Protein AF-A0A5J4YN95-F1 (afdb_monomer_lite)

pLDDT: mean 81.16, std 19.92, range [27.16, 98.38]

Structure (mmCIF, N/CA/C/O backbone):
data_AF-A0A5J4YN95-F1
#
_entry.id   AF-A0A5J4YN95-F1
#
loop_
_atom_site.group_PDB
_atom_site.id
_atom_site.type_symbol
_atom_site.label_atom_id
_atom_site.label_alt_id
_atom_site.label_comp_id
_atom_site.label_asym_id
_atom_site.label_entity_id
_atom_site.label_seq_id
_atom_site.pdbx_PDB_ins_code
_atom_site.Cartn_x
_atom_site.Cartn_y
_atom_site.Cartn_z
_atom_site.occupancy
_atom_site.B_iso_or_equiv
_atom_site.auth_seq_id
_atom_site.auth_comp_id
_atom_site.auth_asym_id
_atom_site.auth_atom_id
_atom_site.pdbx_PDB_model_num
ATOM 1 N N . MET A 1 1 ? -11.857 -11.857 -22.759 1.00 37.38 1 MET A N 1
ATOM 2 C CA . MET A 1 1 ? -10.674 -11.429 -21.981 1.00 37.38 1 MET A CA 1
ATOM 3 C C . MET A 1 1 ? -9.963 -12.671 -21.467 1.00 37.38 1 MET A C 1
ATOM 5 O O . MET A 1 1 ? -10.530 -13.394 -20.662 1.00 37.38 1 MET A O 1
ATOM 9 N N . MET A 1 2 ? -8.794 -13.001 -22.019 1.00 27.16 2 MET A N 1
ATOM 10 C CA . MET A 1 2 ? -8.054 -14.210 -21.641 1.00 27.16 2 MET A CA 1
ATOM 11 C C . MET A 1 2 ? -7.271 -13.963 -20.348 1.00 27.16 2 MET A C 1
ATOM 13 O O . MET A 1 2 ? -6.272 -13.248 -20.363 1.00 27.16 2 MET A O 1
ATOM 17 N N . SER A 1 3 ? -7.714 -14.571 -19.247 1.00 32.03 3 SER A N 1
ATOM 18 C CA . SER A 1 3 ? -6.956 -14.631 -17.995 1.00 32.03 3 SER A CA 1
ATOM 19 C C . SER A 1 3 ? -5.758 -15.566 -18.187 1.00 32.03 3 SER A C 1
ATOM 21 O O . SER A 1 3 ? -5.881 -16.790 -18.134 1.00 32.03 3 SER A O 1
ATOM 23 N N . ARG A 1 4 ? -4.590 -15.000 -18.508 1.00 37.59 4 ARG A N 1
ATOM 24 C CA . ARG A 1 4 ? -3.324 -15.737 -18.477 1.00 37.59 4 ARG A CA 1
ATOM 25 C C . ARG A 1 4 ? -2.872 -15.812 -17.022 1.00 37.59 4 ARG A C 1
ATOM 27 O O . ARG A 1 4 ? -2.491 -14.801 -16.439 1.00 37.59 4 ARG A O 1
ATOM 34 N N . LEU A 1 5 ? -2.903 -17.016 -16.457 1.00 37.31 5 LEU A N 1
ATOM 35 C CA . LEU A 1 5 ? -2.300 -17.341 -15.166 1.00 37.31 5 LEU A CA 1
ATOM 36 C C . LEU A 1 5 ? -0.783 -17.110 -15.251 1.00 37.31 5 LEU A C 1
ATOM 38 O O . LEU A 1 5 ? -0.026 -17.981 -15.672 1.00 37.31 5 LEU A O 1
ATOM 42 N N . SER A 1 6 ? -0.344 -15.904 -14.900 1.00 38.72 6 SER A N 1
ATOM 43 C CA . SER A 1 6 ? 1.071 -15.575 -14.758 1.00 38.72 6 SER A CA 1
ATOM 44 C C . SER A 1 6 ? 1.594 -16.224 -13.478 1.00 38.72 6 SER A C 1
ATOM 46 O O . SER A 1 6 ? 1.030 -16.023 -12.406 1.00 38.72 6 SER A O 1
ATOM 48 N N . SER A 1 7 ? 2.654 -17.026 -13.567 1.00 36.53 7 SER A N 1
ATOM 49 C CA . SER A 1 7 ? 3.290 -17.627 -12.391 1.00 36.53 7 SER A CA 1
ATOM 50 C C . SER A 1 7 ? 3.962 -16.540 -11.543 1.00 36.53 7 SER A C 1
ATOM 52 O O . SER A 1 7 ? 4.863 -15.843 -12.010 1.00 36.53 7 SER A O 1
ATOM 54 N N . PHE A 1 8 ? 3.513 -16.382 -10.297 1.00 42.31 8 PHE A N 1
ATOM 55 C CA . PHE A 1 8 ? 3.984 -15.351 -9.372 1.00 42.31 8 PHE A CA 1
ATOM 56 C C . PHE A 1 8 ? 5.199 -15.831 -8.568 1.00 42.31 8 PHE A C 1
ATOM 58 O O . PHE A 1 8 ? 5.160 -16.869 -7.908 1.00 42.31 8 PHE A O 1
ATOM 65 N N . ALA A 1 9 ? 6.287 -15.058 -8.594 1.00 41.06 9 ALA A N 1
ATOM 66 C CA . ALA A 1 9 ? 7.419 -15.243 -7.692 1.00 41.06 9 ALA A CA 1
ATOM 67 C C . ALA A 1 9 ? 7.192 -14.414 -6.418 1.00 41.06 9 ALA A C 1
ATOM 69 O O . ALA A 1 9 ? 7.513 -13.226 -6.370 1.00 41.06 9 ALA A O 1
ATOM 70 N N . ILE A 1 10 ? 6.638 -15.054 -5.389 1.00 43.28 10 ILE A N 1
ATOM 71 C CA . ILE A 1 10 ? 6.327 -14.427 -4.101 1.00 43.28 10 ILE A CA 1
ATOM 72 C C . ILE A 1 10 ? 7.610 -14.298 -3.271 1.00 43.28 10 ILE A C 1
ATOM 74 O O . ILE A 1 10 ? 8.170 -15.291 -2.805 1.00 43.28 10 ILE A O 1
ATOM 78 N N . LEU A 1 11 ? 8.073 -13.071 -3.025 1.00 47.53 11 LEU A N 1
ATOM 79 C CA . LEU A 1 11 ? 9.081 -12.780 -1.995 1.00 47.53 11 LEU A CA 1
ATOM 80 C C . LEU A 1 11 ? 8.385 -12.239 -0.741 1.00 47.53 11 LEU A C 1
ATOM 82 O O . LEU A 1 11 ? 8.633 -11.119 -0.298 1.00 47.53 11 LEU A O 1
ATOM 86 N N . SER A 1 12 ? 7.498 -13.048 -0.159 1.00 42.50 12 SER A N 1
ATOM 87 C CA . SER A 1 12 ? 6.885 -12.733 1.129 1.00 42.50 12 SER A CA 1
ATOM 88 C C . SER A 1 12 ? 7.946 -12.829 2.225 1.00 42.50 12 SER A C 1
ATOM 90 O O . SER A 1 12 ? 8.637 -13.839 2.382 1.00 42.50 12 SER A O 1
ATOM 92 N N . SER A 1 13 ? 8.052 -11.773 3.033 1.00 44.16 13 SER A N 1
ATOM 93 C CA . SER A 1 13 ? 8.972 -11.694 4.178 1.00 44.16 13 SER A CA 1
ATOM 94 C C . SER A 1 13 ? 8.709 -12.768 5.251 1.00 44.16 13 SER A C 1
ATOM 96 O O . SER A 1 13 ? 9.529 -12.946 6.154 1.00 44.16 13 SER A O 1
ATOM 98 N N . ARG A 1 14 ? 7.614 -13.540 5.139 1.00 45.81 14 ARG A N 1
ATOM 99 C CA . ARG A 1 14 ? 7.285 -14.666 6.028 1.00 45.81 14 ARG A CA 1
ATOM 100 C C . ARG A 1 14 ? 8.355 -15.757 6.080 1.00 45.81 14 ARG A C 1
ATOM 102 O O . ARG A 1 14 ? 8.430 -16.459 7.086 1.00 45.81 14 ARG A O 1
ATOM 109 N N . ALA A 1 15 ? 9.226 -15.860 5.076 1.00 40.22 15 ALA A N 1
ATOM 110 C CA . ALA A 1 15 ? 10.311 -16.841 5.078 1.00 40.22 15 ALA A CA 1
ATOM 111 C C . ALA A 1 15 ? 11.399 -16.595 6.152 1.00 40.22 15 ALA A C 1
ATOM 113 O O . ALA A 1 15 ? 12.229 -17.473 6.367 1.00 40.22 15 ALA A O 1
ATOM 114 N N . TYR A 1 16 ? 11.410 -15.451 6.857 1.00 43.38 16 TYR A N 1
ATOM 115 C CA . TYR A 1 16 ? 12.491 -15.120 7.803 1.00 43.38 16 TYR A CA 1
ATOM 116 C C . TYR A 1 16 ? 12.135 -15.149 9.301 1.00 43.38 16 TYR A C 1
ATOM 118 O O . TYR A 1 16 ? 13.039 -14.980 10.115 1.00 43.38 16 TYR A O 1
ATOM 126 N N . ALA A 1 17 ? 10.881 -15.394 9.705 1.00 43.28 17 ALA A N 1
ATOM 127 C CA . ALA A 1 17 ? 10.468 -15.220 11.112 1.00 43.28 17 ALA A CA 1
ATOM 128 C C . ALA A 1 17 ? 9.909 -16.469 11.833 1.00 43.28 17 ALA A C 1
ATOM 130 O O . ALA A 1 17 ? 9.351 -16.333 12.919 1.00 43.28 17 ALA A O 1
ATOM 131 N N . ARG A 1 18 ? 10.058 -17.688 11.290 1.00 40.31 18 ARG A N 1
ATOM 132 C CA . ARG A 1 18 ? 9.587 -18.936 11.945 1.00 40.31 18 ARG A CA 1
ATOM 133 C C . ARG A 1 18 ? 10.671 -20.003 12.164 1.00 40.31 18 ARG A C 1
ATOM 135 O O . ARG A 1 18 ? 10.396 -21.193 12.098 1.00 40.31 18 ARG A O 1
ATOM 142 N N . LEU A 1 19 ? 11.893 -19.589 12.493 1.00 41.62 19 LEU A N 1
ATOM 143 C CA . LEU A 1 19 ? 12.902 -20.475 13.087 1.00 41.62 19 LEU A CA 1
ATOM 144 C C . LEU A 1 19 ? 13.188 -20.003 14.513 1.00 41.62 19 LEU A C 1
ATOM 146 O O . LEU A 1 19 ? 14.046 -19.153 14.726 1.00 41.62 19 LEU A O 1
ATOM 150 N N . GLY A 1 20 ? 12.444 -20.518 15.492 1.00 47.12 20 GLY A N 1
ATOM 151 C CA . GLY A 1 20 ? 12.787 -20.302 16.898 1.00 47.12 20 GLY A CA 1
ATOM 152 C C . GLY A 1 20 ? 11.602 -20.290 17.847 1.00 47.12 20 GLY A C 1
ATOM 153 O O . GLY A 1 20 ? 11.222 -19.226 18.314 1.00 47.12 20 GLY A O 1
ATOM 154 N N . ALA A 1 21 ? 11.035 -21.467 18.119 1.00 45.41 21 ALA A N 1
ATOM 155 C CA . ALA A 1 21 ? 10.531 -21.878 19.439 1.00 45.41 21 ALA A CA 1
ATOM 156 C C . ALA A 1 21 ? 9.800 -23.227 19.313 1.00 45.41 21 ALA A C 1
ATOM 158 O O . ALA A 1 21 ? 8.620 -23.349 19.632 1.00 45.41 21 ALA A O 1
ATOM 159 N N . GLY A 1 22 ? 10.501 -24.259 18.837 1.00 41.16 22 GLY A N 1
ATOM 160 C CA . GLY A 1 22 ? 10.083 -25.629 19.118 1.00 41.16 22 GLY A CA 1
ATOM 161 C C . GLY A 1 22 ? 10.339 -25.898 20.598 1.00 41.16 22 GLY A C 1
ATOM 162 O O . GLY A 1 22 ? 11.465 -26.211 20.977 1.00 41.16 22 GLY A O 1
ATOM 163 N N . ARG A 1 23 ? 9.325 -25.709 21.450 1.00 45.44 23 ARG A N 1
ATOM 164 C CA . ARG A 1 23 ? 9.346 -26.240 22.817 1.00 45.44 23 ARG A CA 1
ATOM 165 C C . ARG A 1 23 ? 9.216 -27.756 22.710 1.00 45.44 23 ARG A C 1
ATOM 167 O O . ARG A 1 23 ? 8.122 -28.274 22.521 1.00 45.44 23 ARG A O 1
ATOM 174 N N . SER A 1 24 ? 10.355 -28.435 22.787 1.00 49.56 24 SER A N 1
ATOM 175 C CA . SER A 1 24 ? 10.419 -29.869 23.039 1.00 49.56 24 SER A CA 1
ATOM 176 C C . SER A 1 24 ? 9.819 -30.136 24.421 1.00 49.56 24 SER A C 1
ATOM 178 O O . SER A 1 24 ? 10.357 -29.682 25.431 1.00 49.56 24 SER A O 1
ATOM 180 N N . LEU A 1 25 ? 8.672 -30.814 24.458 1.00 57.81 25 LEU A N 1
ATOM 181 C CA . LEU A 1 25 ? 8.136 -31.420 25.671 1.00 57.81 25 LEU A CA 1
ATOM 182 C C . LEU A 1 25 ? 8.873 -32.748 25.866 1.00 57.81 25 LEU A C 1
ATOM 184 O O . LEU A 1 25 ? 8.478 -33.784 25.335 1.00 57.81 25 LEU A O 1
ATOM 188 N N . HIS A 1 26 ? 9.982 -32.698 26.598 1.00 53.84 26 HIS A N 1
ATOM 189 C CA . HIS A 1 26 ? 10.579 -33.880 27.206 1.00 53.84 26 HIS A CA 1
ATOM 190 C C . HIS A 1 26 ? 10.425 -33.769 28.718 1.00 53.84 26 HIS A C 1
ATOM 192 O O . HIS A 1 26 ? 11.142 -33.035 29.395 1.00 53.84 26 HIS A O 1
ATOM 198 N N . THR A 1 27 ? 9.416 -34.476 29.213 1.00 60.12 27 THR A N 1
ATOM 199 C CA . THR A 1 27 ? 9.252 -34.855 30.609 1.00 60.12 27 THR A CA 1
ATOM 200 C C . THR A 1 27 ? 10.169 -36.040 30.876 1.00 60.12 27 THR A C 1
ATOM 202 O O . THR A 1 27 ? 9.900 -37.154 30.429 1.00 60.12 27 THR A O 1
ATOM 205 N N . SER A 1 28 ? 11.255 -35.800 31.596 1.00 52.84 28 SER A N 1
ATOM 206 C CA . SER A 1 28 ? 12.019 -36.858 32.247 1.00 52.84 28 SER A CA 1
ATOM 207 C C . SER A 1 28 ? 12.386 -36.367 33.638 1.00 52.84 28 SER A C 1
ATOM 209 O O . SER A 1 28 ? 13.265 -35.518 33.801 1.00 52.84 28 SER A O 1
ATOM 211 N N . ASP A 1 29 ? 11.646 -36.886 34.616 1.00 53.78 29 ASP A N 1
ATOM 212 C CA . ASP A 1 29 ? 11.874 -36.724 36.044 1.00 53.78 29 ASP A CA 1
ATOM 213 C C . ASP A 1 29 ? 13.296 -37.165 36.391 1.00 53.78 29 ASP A C 1
ATOM 215 O O . ASP A 1 29 ? 13.650 -38.339 36.316 1.00 53.78 29 ASP A O 1
ATOM 219 N N . THR A 1 30 ? 14.137 -36.203 36.759 1.00 61.34 30 THR A N 1
ATOM 220 C CA . THR A 1 30 ? 15.428 -36.465 37.395 1.00 61.34 30 THR A CA 1
ATOM 221 C C . THR A 1 30 ? 15.385 -35.843 38.780 1.00 61.34 30 THR A C 1
ATOM 223 O O . THR A 1 30 ? 15.477 -34.626 38.933 1.00 61.34 30 THR A O 1
ATOM 226 N N . VAL A 1 31 ? 15.235 -36.699 39.791 1.00 60.09 31 VAL A N 1
ATOM 227 C CA . VAL A 1 31 ? 15.405 -36.359 41.206 1.00 60.09 31 VAL A CA 1
ATOM 228 C C . VAL A 1 31 ? 16.872 -35.983 41.408 1.00 60.09 31 VAL A C 1
ATOM 230 O O . VAL A 1 31 ? 17.750 -36.841 41.474 1.00 60.09 31 VAL A O 1
ATOM 233 N N . ARG A 1 32 ? 17.152 -34.677 41.422 1.00 49.88 32 ARG A N 1
ATOM 234 C CA . ARG A 1 32 ? 18.493 -34.119 41.608 1.00 49.88 32 ARG A CA 1
ATOM 235 C C . ARG A 1 32 ? 18.618 -33.621 43.041 1.00 49.88 32 ARG A C 1
ATOM 237 O O . ARG A 1 32 ? 17.840 -32.780 43.481 1.00 49.88 32 ARG A O 1
ATOM 244 N N . GLY A 1 33 ? 19.582 -34.195 43.756 1.00 52.19 33 GLY A N 1
ATOM 245 C CA . GLY A 1 33 ? 19.878 -33.892 45.148 1.00 52.19 33 GLY A CA 1
ATOM 246 C C . GLY A 1 33 ? 20.101 -32.402 45.399 1.00 52.19 33 GLY A C 1
ATOM 247 O O . GLY A 1 33 ? 20.705 -31.697 44.591 1.00 52.19 33 GLY A O 1
ATOM 248 N N . SER A 1 34 ? 19.595 -31.971 46.551 1.00 60.47 34 SER A N 1
ATOM 249 C CA . SER A 1 34 ? 19.813 -30.670 47.172 1.00 60.47 34 SER A CA 1
ATOM 250 C C . SER A 1 34 ? 21.315 -30.413 47.334 1.00 60.47 34 SER A C 1
ATOM 252 O O . SER A 1 34 ? 21.952 -30.886 48.272 1.00 60.47 34 SER A O 1
ATOM 254 N N . MET A 1 35 ? 21.897 -29.692 46.378 1.00 56.88 35 MET A N 1
ATOM 255 C CA . MET A 1 35 ? 23.150 -28.975 46.573 1.00 56.88 35 MET A CA 1
ATOM 256 C C . MET A 1 35 ? 22.791 -27.521 46.845 1.00 56.88 35 MET A C 1
ATOM 258 O O . MET A 1 35 ? 22.081 -26.902 46.055 1.00 56.88 35 MET A O 1
ATOM 262 N N . PHE A 1 36 ? 23.263 -27.042 47.993 1.00 57.44 36 PHE A N 1
ATOM 263 C CA . PHE A 1 36 ? 23.236 -25.664 48.468 1.00 57.44 36 PHE A CA 1
ATOM 264 C C . PHE A 1 36 ? 23.203 -24.639 47.329 1.00 57.44 36 PHE A C 1
ATOM 266 O O . PHE A 1 36 ? 24.132 -24.568 46.522 1.00 57.44 36 PHE A O 1
ATOM 273 N N . GLU A 1 37 ? 22.134 -23.840 47.288 1.00 60.66 37 GLU A N 1
ATOM 274 C CA . GLU A 1 37 ? 22.049 -22.692 46.395 1.00 60.66 37 GLU A CA 1
ATOM 275 C C . GLU A 1 37 ? 23.175 -21.704 46.734 1.00 60.66 37 GLU A C 1
ATOM 277 O O . GLU A 1 37 ? 23.257 -21.234 47.875 1.00 60.66 37 GLU A O 1
ATOM 282 N N . PRO A 1 38 ? 24.058 -21.366 45.779 1.00 60.03 38 PRO A N 1
ATOM 283 C CA . PRO A 1 38 ? 24.991 -20.275 45.975 1.00 60.03 38 PRO A CA 1
ATOM 284 C C . PRO A 1 38 ? 24.183 -18.984 46.114 1.00 60.03 38 PRO A C 1
ATOM 286 O O . PRO A 1 38 ? 23.422 -18.621 45.217 1.00 60.03 38 PRO A O 1
ATOM 289 N N . SER A 1 39 ? 24.362 -18.308 47.249 1.00 63.34 39 SER A N 1
ATOM 290 C CA . SER A 1 39 ? 23.794 -16.999 47.568 1.00 63.34 39 SER A CA 1
ATOM 291 C C . SER A 1 39 ? 23.782 -16.088 46.336 1.00 63.34 39 SER A C 1
ATOM 293 O O . SER A 1 39 ? 24.830 -15.620 45.881 1.00 63.34 39 SER A O 1
ATOM 295 N N . HIS A 1 40 ? 22.591 -15.855 45.786 1.00 70.06 40 HIS A N 1
ATOM 296 C CA . HIS A 1 40 ? 22.351 -14.868 44.741 1.00 70.06 40 HIS A CA 1
ATOM 297 C C . HIS A 1 40 ? 22.539 -13.471 45.330 1.00 70.06 40 HIS A C 1
ATOM 299 O O . HIS A 1 40 ? 21.590 -12.810 45.745 1.00 70.06 40 HIS A O 1
ATOM 305 N N . PHE A 1 41 ? 23.789 -13.021 45.371 1.00 81.19 41 PHE A N 1
ATOM 306 C CA . PHE A 1 41 ? 24.069 -11.607 45.529 1.00 81.19 41 PHE A CA 1
ATOM 307 C C . PHE A 1 41 ? 23.562 -10.885 44.274 1.00 81.19 41 PHE A C 1
ATOM 309 O O . PHE A 1 41 ? 23.868 -11.319 43.157 1.00 81.19 41 PHE A O 1
ATOM 316 N N . PRO A 1 42 ? 22.750 -9.824 44.422 1.00 85.38 42 PRO A N 1
ATOM 317 C CA . PRO A 1 42 ? 22.361 -9.010 43.284 1.00 85.38 42 PRO A CA 1
ATOM 318 C C . PRO A 1 42 ? 23.629 -8.456 42.612 1.00 85.38 42 PRO A C 1
ATOM 320 O O . PRO A 1 42 ? 24.568 -8.083 43.321 1.00 85.38 42 PRO A O 1
ATOM 323 N N . PRO A 1 43 ? 23.680 -8.416 41.267 1.00 84.88 43 PRO A N 1
ATOM 324 C CA . PRO A 1 43 ? 24.846 -7.915 40.551 1.00 84.88 43 PRO A CA 1
ATOM 325 C C . PRO A 1 43 ? 25.149 -6.484 40.987 1.00 84.88 43 PRO A C 1
ATOM 327 O O . PRO A 1 43 ? 24.227 -5.681 41.183 1.00 84.88 43 PRO A O 1
ATOM 330 N N . SER A 1 44 ? 26.433 -6.166 41.142 1.00 91.38 44 SER A N 1
ATOM 331 C CA . SER A 1 44 ? 26.831 -4.829 41.578 1.00 91.38 44 SER A CA 1
ATOM 332 C C . SER A 1 44 ? 26.418 -3.779 40.528 1.00 91.38 44 SER A C 1
ATOM 334 O O . SER A 1 44 ? 26.278 -4.097 39.339 1.00 91.38 44 SER A O 1
ATOM 336 N N . PRO A 1 45 ? 26.228 -2.505 40.917 1.00 91.31 45 PRO A N 1
ATOM 337 C CA . PRO A 1 45 ? 25.973 -1.426 39.961 1.00 91.31 45 PRO A CA 1
ATOM 338 C C . PRO A 1 45 ? 27.013 -1.357 38.826 1.00 91.31 45 PRO A C 1
ATOM 340 O O . PRO A 1 45 ? 26.647 -1.093 37.682 1.00 91.31 45 PRO A O 1
ATOM 343 N N . GLU A 1 46 ? 28.279 -1.682 39.108 1.00 91.00 46 GLU A N 1
ATOM 344 C CA . GLU A 1 46 ? 29.362 -1.736 38.114 1.00 91.00 46 GLU A CA 1
ATOM 345 C C . GLU A 1 46 ? 29.182 -2.884 37.110 1.00 91.00 46 GLU A C 1
ATOM 347 O O . GLU A 1 46 ? 29.397 -2.700 35.911 1.00 91.00 46 GLU A O 1
ATOM 352 N N . GLU A 1 47 ? 28.717 -4.057 37.552 1.00 89.00 47 GLU A N 1
ATOM 353 C CA . GLU A 1 47 ? 28.406 -5.176 36.654 1.00 89.00 47 GLU A CA 1
ATOM 354 C C . GLU A 1 47 ? 27.210 -4.868 35.744 1.00 89.00 47 GLU A C 1
ATOM 356 O O . GLU A 1 47 ? 27.176 -5.279 34.578 1.00 89.00 47 GLU A O 1
ATOM 361 N N . LEU A 1 48 ? 26.228 -4.118 36.251 1.00 89.50 48 LEU A N 1
ATOM 362 C CA . LEU A 1 48 ? 25.099 -3.632 35.456 1.00 89.50 48 LEU A CA 1
ATOM 363 C C . LEU A 1 48 ? 25.546 -2.598 34.413 1.00 89.50 48 LEU A C 1
ATOM 365 O O . LEU A 1 48 ? 25.041 -2.603 33.287 1.00 89.50 48 LEU A O 1
ATOM 369 N N . GLU A 1 49 ? 26.513 -1.748 34.754 1.00 87.19 49 GLU A N 1
ATOM 370 C CA . GLU A 1 49 ? 27.105 -0.760 33.853 1.00 87.19 49 GLU A CA 1
ATOM 371 C C . GLU A 1 49 ? 27.954 -1.425 32.758 1.00 87.19 49 GLU A C 1
ATOM 373 O O . GLU A 1 49 ? 27.755 -1.147 31.575 1.00 87.19 49 GLU A O 1
ATOM 378 N N . ALA A 1 50 ? 28.813 -2.385 33.116 1.00 86.31 50 ALA A N 1
ATOM 379 C CA . ALA A 1 50 ? 29.644 -3.142 32.176 1.00 86.31 50 ALA A CA 1
ATOM 380 C C . ALA A 1 50 ? 28.814 -3.992 31.194 1.00 86.31 50 ALA A C 1
ATOM 382 O O . ALA A 1 50 ? 29.226 -4.252 30.060 1.00 86.31 50 ALA A O 1
ATOM 383 N N . ARG A 1 51 ? 27.599 -4.396 31.592 1.00 85.94 51 ARG A N 1
ATOM 384 C CA . ARG A 1 51 ? 26.640 -5.097 30.723 1.00 85.94 51 ARG A CA 1
ATOM 385 C C . ARG A 1 51 ? 25.914 -4.183 29.737 1.00 85.94 51 ARG A C 1
ATOM 387 O O . ARG A 1 51 ? 25.252 -4.706 28.830 1.00 85.94 51 ARG A O 1
ATOM 394 N N . LYS A 1 52 ? 26.038 -2.851 29.839 1.00 88.12 52 LYS A N 1
ATOM 395 C CA . LYS A 1 52 ? 25.529 -1.916 28.822 1.00 88.12 52 LYS A CA 1
ATOM 396 C C . LYS A 1 52 ? 26.361 -2.075 27.549 1.00 88.12 52 LYS A C 1
ATOM 398 O O . LYS A 1 52 ? 27.301 -1.331 27.293 1.00 88.12 52 LYS A O 1
ATOM 403 N N . LYS A 1 53 ? 25.995 -3.059 26.717 1.00 84.56 53 LYS A N 1
ATOM 404 C CA . LYS A 1 53 ? 26.574 -3.222 25.378 1.00 84.56 53 LYS A CA 1
ATOM 405 C C . LYS A 1 53 ? 26.501 -1.870 24.663 1.00 84.56 53 LYS A C 1
ATOM 407 O O . LYS A 1 53 ? 25.419 -1.267 24.670 1.00 84.56 53 LYS A O 1
ATOM 412 N N . PRO A 1 54 ? 27.595 -1.402 24.036 1.00 80.06 54 PRO A N 1
ATOM 413 C CA . PRO A 1 54 ? 27.573 -0.153 23.293 1.0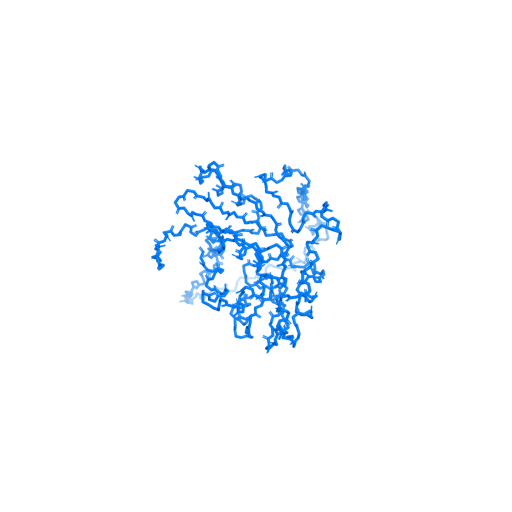0 80.06 54 PRO A CA 1
ATOM 414 C C . PRO A 1 54 ? 26.406 -0.216 22.313 1.00 80.06 54 PRO A C 1
ATOM 416 O O . PRO A 1 54 ? 26.285 -1.172 21.535 1.00 80.06 54 PRO A O 1
ATOM 419 N N . LYS A 1 55 ? 25.493 0.761 22.400 1.00 82.06 55 LYS A N 1
ATOM 420 C CA . LYS A 1 55 ? 24.402 0.883 21.433 1.00 82.06 55 LYS A CA 1
ATOM 421 C C . LYS A 1 55 ? 25.074 0.968 20.071 1.00 82.06 55 LYS A C 1
ATOM 423 O O . LYS A 1 55 ? 25.734 1.964 19.787 1.00 82.06 55 LYS A O 1
ATOM 428 N N . LYS A 1 56 ? 24.950 -0.089 19.255 1.00 76.75 56 LYS A N 1
ATOM 429 C CA . LYS A 1 56 ? 25.467 -0.074 17.884 1.00 76.75 56 LYS A CA 1
ATOM 430 C C . LYS A 1 56 ? 24.980 1.228 17.247 1.00 76.75 56 LYS A C 1
ATOM 432 O O . LYS A 1 56 ? 23.774 1.488 17.347 1.00 76.75 56 LYS A O 1
ATOM 437 N N . PRO A 1 57 ? 25.871 2.037 16.648 1.00 76.69 57 PRO A N 1
ATOM 438 C CA . PRO A 1 57 ? 25.455 3.266 15.998 1.00 76.69 57 PRO A CA 1
ATOM 439 C C . PRO A 1 57 ? 24.323 2.907 15.040 1.00 76.69 57 PRO A C 1
ATOM 441 O O . PRO A 1 57 ? 24.452 1.993 14.215 1.00 76.69 57 PRO A O 1
ATOM 444 N N . ARG A 1 58 ? 23.163 3.545 15.230 1.00 72.38 58 ARG A N 1
ATOM 445 C CA . ARG A 1 58 ? 22.058 3.415 14.285 1.00 72.38 58 ARG A CA 1
ATOM 446 C C . ARG A 1 58 ? 22.622 3.883 12.953 1.00 72.38 58 ARG A C 1
ATOM 448 O O . ARG A 1 58 ? 23.043 5.029 12.857 1.00 72.38 58 ARG A O 1
ATOM 455 N N . ARG A 1 59 ? 22.708 2.978 11.972 1.00 63.09 59 ARG A N 1
ATOM 456 C CA . ARG A 1 59 ? 23.117 3.351 10.616 1.00 63.09 59 ARG A CA 1
ATOM 457 C C . ARG A 1 59 ? 22.226 4.504 10.187 1.00 63.09 59 ARG A C 1
ATOM 459 O O . ARG A 1 59 ? 21.006 4.367 10.275 1.00 63.09 59 ARG A O 1
ATOM 466 N N . ASP A 1 60 ? 22.849 5.606 9.794 1.00 60.78 60 ASP A N 1
ATOM 467 C CA . ASP A 1 60 ? 22.135 6.771 9.308 1.00 60.78 60 ASP A CA 1
ATOM 468 C C . ASP A 1 60 ? 21.262 6.339 8.113 1.00 60.78 60 ASP A C 1
ATOM 470 O O . ASP A 1 60 ? 21.800 5.820 7.127 1.00 60.78 60 ASP A O 1
ATOM 474 N N . PRO A 1 61 ? 19.924 6.473 8.199 1.00 54.44 61 PRO A N 1
ATOM 475 C CA . PRO A 1 61 ? 19.028 6.170 7.089 1.00 54.44 61 PRO A CA 1
ATOM 476 C C . PRO A 1 61 ? 19.373 6.952 5.814 1.00 54.44 61 PRO A C 1
ATOM 478 O O . PRO A 1 61 ? 19.033 6.488 4.729 1.00 54.44 61 PRO A O 1
ATOM 481 N N . SER A 1 62 ? 20.070 8.091 5.935 1.00 52.28 62 SER A N 1
ATOM 482 C CA . SER A 1 62 ? 20.505 8.930 4.813 1.00 52.28 62 SER A CA 1
ATOM 483 C C . SER A 1 62 ? 21.556 8.267 3.911 1.00 52.28 62 SER A C 1
ATOM 485 O O . SER A 1 62 ? 21.727 8.674 2.766 1.00 52.28 62 SER A O 1
ATOM 487 N N . HIS A 1 63 ? 22.247 7.226 4.395 1.00 51.84 63 HIS A N 1
ATOM 488 C CA . HIS A 1 63 ? 23.338 6.580 3.660 1.00 51.84 63 HIS A CA 1
ATOM 489 C C . HIS A 1 63 ? 22.879 5.445 2.735 1.00 51.84 63 HIS A C 1
ATOM 491 O O . HIS A 1 63 ? 23.695 4.797 2.076 1.00 51.84 63 HIS A O 1
ATOM 497 N N . PHE A 1 64 ? 21.574 5.174 2.678 1.00 51.38 64 PHE A N 1
ATOM 498 C CA . PHE A 1 64 ? 21.033 4.394 1.576 1.00 51.38 64 PHE A CA 1
ATOM 499 C C . PHE A 1 64 ? 20.879 5.343 0.390 1.00 51.38 64 PHE A C 1
ATOM 501 O O . PHE A 1 64 ? 20.208 6.365 0.543 1.00 51.38 64 PHE A O 1
ATOM 508 N N . PRO A 1 65 ? 21.494 5.042 -0.773 1.00 52.41 65 PRO A N 1
ATOM 509 C CA . PRO A 1 65 ? 21.358 5.886 -1.951 1.00 52.41 65 PRO A CA 1
ATOM 510 C C . PRO A 1 65 ? 19.878 6.149 -2.178 1.00 52.41 65 PRO A C 1
ATOM 512 O O . PRO A 1 65 ? 19.071 5.227 -1.988 1.00 52.41 65 PRO A O 1
ATOM 515 N N . ILE A 1 66 ? 19.563 7.406 -2.509 1.00 53.69 66 ILE A N 1
ATOM 516 C CA . ILE A 1 66 ? 18.221 7.913 -2.792 1.00 53.69 66 ILE A CA 1
ATOM 517 C C . ILE A 1 66 ? 17.601 6.985 -3.829 1.00 53.69 66 ILE A C 1
ATOM 519 O O . ILE A 1 66 ? 17.751 7.141 -5.033 1.00 53.69 66 ILE A O 1
ATOM 523 N N . ILE A 1 67 ? 16.914 5.995 -3.270 1.00 55.88 67 ILE A N 1
ATOM 524 C CA . ILE A 1 67 ? 16.061 5.010 -3.882 1.00 55.88 67 ILE A CA 1
ATOM 525 C C . ILE A 1 67 ? 16.796 4.096 -4.883 1.00 55.88 67 ILE A C 1
ATOM 527 O O . ILE A 1 67 ? 17.753 4.459 -5.553 1.00 55.88 67 ILE A O 1
ATOM 531 N N . ALA A 1 68 ? 16.361 2.845 -5.029 1.00 60.41 68 ALA A N 1
ATOM 532 C CA . ALA A 1 68 ? 16.798 1.998 -6.147 1.00 60.41 68 ALA A CA 1
ATOM 533 C C . ALA A 1 68 ? 16.213 2.513 -7.489 1.00 60.41 68 ALA A C 1
ATOM 535 O O . ALA A 1 68 ? 15.681 1.732 -8.276 1.00 60.41 68 ALA A O 1
ATOM 536 N N . GLY A 1 69 ? 16.206 3.834 -7.706 1.00 74.81 69 GLY A N 1
ATOM 537 C CA . GLY A 1 69 ? 15.454 4.537 -8.739 1.00 74.81 69 GLY A CA 1
ATOM 538 C C . GLY A 1 69 ? 13.936 4.369 -8.626 1.00 74.81 69 GLY A C 1
ATOM 539 O O . GLY A 1 69 ? 13.283 4.314 -9.660 1.00 74.81 69 GLY A O 1
ATOM 540 N N . ALA A 1 70 ? 13.375 4.182 -7.424 1.00 82.75 70 ALA A N 1
ATOM 541 C CA . ALA A 1 70 ? 11.918 4.220 -7.249 1.00 82.75 70 ALA A CA 1
ATOM 542 C C . ALA A 1 70 ? 11.486 5.667 -6.999 1.00 82.75 70 ALA A C 1
ATOM 544 O O . ALA A 1 70 ? 12.166 6.392 -6.285 1.00 82.75 70 ALA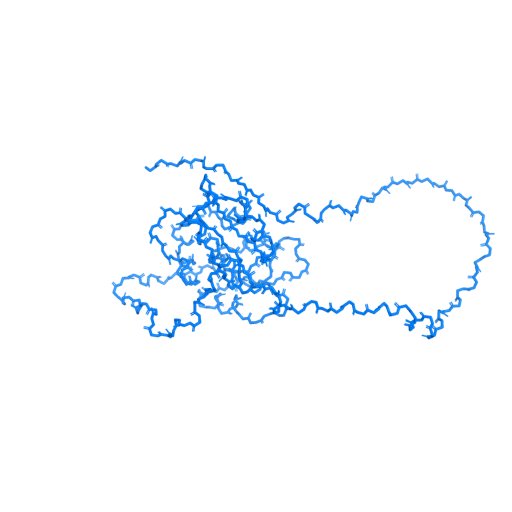 A O 1
ATOM 545 N N . GLN A 1 71 ? 10.385 6.105 -7.590 1.00 85.31 71 GLN A N 1
ATOM 546 C CA . GLN A 1 71 ? 9.875 7.458 -7.366 1.00 85.31 71 GLN A CA 1
ATOM 547 C C . GLN A 1 71 ? 8.983 7.464 -6.120 1.00 85.31 71 GLN A C 1
ATOM 549 O O . GLN A 1 71 ? 8.145 6.573 -5.958 1.00 85.31 71 GLN A O 1
ATOM 554 N N . MET A 1 72 ? 9.168 8.441 -5.230 1.00 86.12 72 MET A N 1
ATOM 555 C CA . MET A 1 72 ? 8.260 8.646 -4.100 1.00 86.12 72 MET A CA 1
ATOM 556 C C . MET A 1 72 ? 6.913 9.152 -4.609 1.00 86.12 72 MET A C 1
ATOM 558 O O . MET A 1 72 ? 6.872 10.022 -5.474 1.00 86.12 72 MET A O 1
ATOM 562 N N . TRP A 1 73 ? 5.830 8.585 -4.084 1.00 81.44 73 TRP A N 1
ATOM 563 C CA . TRP A 1 73 ? 4.472 8.907 -4.481 1.00 81.44 73 TRP A CA 1
ATOM 564 C C . TRP A 1 73 ? 3.574 9.197 -3.257 1.00 81.44 73 TRP A C 1
ATOM 566 O O . TRP A 1 73 ? 3.594 8.413 -2.299 1.00 81.44 73 TRP A O 1
ATOM 576 N N . PRO A 1 74 ? 2.764 10.274 -3.275 1.00 78.88 74 PRO A N 1
ATOM 577 C CA . PRO A 1 74 ? 2.726 11.313 -4.310 1.00 78.88 74 PRO A CA 1
ATOM 578 C C . PRO A 1 74 ? 4.071 12.041 -4.425 1.00 78.88 74 PRO A C 1
ATOM 580 O O . PRO A 1 74 ? 4.818 12.138 -3.448 1.00 78.88 74 PRO A O 1
ATOM 583 N N . ASP A 1 75 ? 4.412 12.476 -5.638 1.00 68.94 75 ASP A N 1
ATOM 584 C CA . ASP A 1 75 ? 5.630 13.252 -5.847 1.00 68.94 75 ASP A CA 1
ATOM 585 C C . ASP A 1 75 ? 5.486 14.575 -5.089 1.00 68.94 75 ASP A C 1
ATOM 587 O O . ASP A 1 75 ? 4.482 15.269 -5.234 1.00 68.94 75 ASP A O 1
ATOM 591 N N . ARG A 1 76 ? 6.478 14.936 -4.269 1.00 63.47 76 ARG A N 1
ATOM 592 C CA . ARG A 1 76 ? 6.450 16.174 -3.473 1.00 63.47 76 ARG A CA 1
ATOM 593 C C . ARG A 1 76 ? 6.350 17.422 -4.361 1.00 63.47 76 ARG A C 1
ATOM 595 O O . ARG A 1 76 ? 5.992 18.483 -3.862 1.00 63.47 76 ARG A O 1
ATOM 602 N N . GLN A 1 77 ? 6.695 17.294 -5.645 1.00 59.12 77 GLN A N 1
ATOM 603 C CA . GLN A 1 77 ? 6.591 18.354 -6.647 1.00 59.12 77 GLN A CA 1
ATOM 604 C C . GLN A 1 77 ? 5.218 18.454 -7.320 1.00 59.12 77 GLN A C 1
ATOM 606 O O . GLN A 1 77 ? 4.971 19.440 -8.009 1.00 59.12 77 GLN A O 1
ATOM 611 N N . MET A 1 78 ? 4.309 17.496 -7.110 1.00 52.88 78 MET A N 1
ATOM 612 C CA . MET A 1 78 ? 2.902 17.699 -7.449 1.00 52.88 78 MET A CA 1
ATOM 613 C C . MET A 1 78 ? 2.296 18.618 -6.388 1.00 52.88 78 MET A C 1
ATOM 615 O O . MET A 1 78 ? 1.710 18.166 -5.407 1.00 52.88 78 MET A O 1
ATOM 619 N N . SER A 1 79 ? 2.507 19.925 -6.564 1.00 52.81 79 SER A N 1
ATOM 620 C CA . SER A 1 79 ? 1.727 20.956 -5.884 1.00 52.81 79 SER A CA 1
ATOM 621 C C . SER A 1 79 ? 0.238 20.684 -6.098 1.00 52.81 79 SER A C 1
ATOM 623 O O . SER A 1 79 ? -0.141 20.106 -7.119 1.00 52.81 79 SER A O 1
ATOM 625 N N . ASP A 1 80 ? -0.606 21.134 -5.166 1.00 55.88 80 ASP A N 1
ATOM 626 C CA . ASP A 1 80 ? -2.071 20.951 -5.178 1.00 55.88 80 ASP A CA 1
ATOM 627 C C . ASP A 1 80 ? -2.758 21.342 -6.509 1.00 55.88 80 ASP A C 1
ATOM 629 O O . ASP A 1 80 ? -3.905 20.984 -6.744 1.00 55.88 80 ASP A O 1
ATOM 633 N N . SER A 1 81 ? -2.044 22.031 -7.403 1.00 57.28 81 SER A N 1
ATOM 634 C CA . SER A 1 81 ? -2.455 22.440 -8.744 1.00 57.28 81 SER A CA 1
ATOM 635 C C . SER A 1 81 ? -2.328 21.390 -9.862 1.00 57.28 81 SER A C 1
ATOM 637 O O . SER A 1 81 ? -2.877 21.635 -10.932 1.00 57.28 81 SER A O 1
ATOM 639 N N . PHE A 1 82 ? -1.592 20.278 -9.693 1.00 53.50 82 PHE A N 1
ATOM 640 C CA . PHE A 1 82 ? -1.389 19.283 -10.774 1.00 53.50 82 PHE A CA 1
ATOM 641 C C . PHE A 1 82 ? -2.213 18.004 -10.615 1.00 53.50 82 PHE A C 1
ATOM 643 O O . PHE A 1 82 ? -2.217 17.147 -11.501 1.00 53.50 82 PHE A O 1
ATOM 650 N N . TRP A 1 83 ? -2.948 17.849 -9.516 1.00 54.91 83 TRP A N 1
ATOM 651 C CA . TRP A 1 83 ? -4.012 16.857 -9.539 1.00 54.91 83 TRP A CA 1
ATOM 652 C C . TRP A 1 83 ? -4.985 17.321 -10.615 1.00 54.91 83 TRP A C 1
ATOM 654 O O . TRP A 1 83 ? -5.420 18.469 -10.521 1.00 54.91 83 TRP A O 1
ATOM 664 N N . PRO A 1 84 ? -5.275 16.513 -11.657 1.00 54.00 84 PRO A N 1
ATOM 665 C CA . PRO A 1 84 ? -6.356 16.857 -12.562 1.00 54.00 84 PRO A CA 1
ATOM 666 C C . PRO A 1 84 ? -7.541 17.127 -11.650 1.00 54.00 84 PRO A C 1
ATOM 668 O O . PRO A 1 84 ? -7.934 16.227 -10.901 1.00 54.00 84 PRO A O 1
ATOM 671 N N . THR A 1 85 ? -7.989 18.387 -11.605 1.00 53.34 85 THR A N 1
ATOM 672 C CA . THR A 1 85 ? -9.242 18.766 -10.960 1.00 53.34 85 THR A CA 1
ATOM 673 C C . THR A 1 85 ? -10.217 17.750 -11.484 1.00 53.34 85 THR A C 1
ATOM 675 O O . THR A 1 85 ? -10.412 17.686 -12.699 1.00 53.34 85 THR A O 1
ATOM 678 N N . VAL A 1 86 ? -10.626 16.841 -10.597 1.00 56.69 86 VAL A N 1
ATOM 679 C CA . VAL A 1 86 ? -11.470 15.712 -10.958 1.00 56.69 86 VAL A CA 1
ATOM 680 C C . VAL A 1 86 ? -12.611 16.351 -11.714 1.00 56.69 86 VAL A C 1
ATOM 682 O O . VAL A 1 86 ? -13.238 17.252 -11.166 1.00 56.69 86 VAL A O 1
ATOM 685 N N . ASP A 1 87 ? -12.733 16.025 -12.999 1.00 57.03 87 ASP A N 1
ATOM 686 C CA . ASP A 1 87 ? -13.709 16.665 -13.864 1.00 57.03 87 ASP A CA 1
ATOM 687 C C . ASP A 1 87 ? -15.060 16.438 -13.181 1.00 57.03 87 ASP A C 1
ATOM 689 O O . ASP A 1 87 ? -15.510 15.292 -13.072 1.00 57.03 87 ASP A O 1
ATOM 693 N N . GLU A 1 88 ? -15.628 17.499 -12.591 1.00 56.97 88 GLU A N 1
ATOM 694 C CA . GLU A 1 88 ? -16.728 17.427 -11.610 1.00 56.97 88 GLU A CA 1
ATOM 695 C C . GLU A 1 88 ? -17.992 16.771 -12.207 1.00 56.97 88 GLU A C 1
ATOM 697 O O . GLU A 1 88 ? -18.964 16.508 -11.503 1.00 56.97 88 GLU A O 1
ATOM 702 N N . GLY A 1 89 ? -17.981 16.489 -13.514 1.00 54.53 89 GLY A N 1
ATOM 703 C CA . GLY A 1 89 ? -19.078 15.932 -14.293 1.00 54.53 89 GLY A CA 1
ATOM 704 C C . GLY A 1 89 ? -19.123 14.409 -14.449 1.00 54.53 89 GLY A C 1
ATOM 705 O O . GLY A 1 89 ? -20.038 13.936 -15.117 1.00 54.53 89 GLY A O 1
ATOM 706 N N . THR A 1 90 ? -18.207 13.621 -13.874 1.00 56.19 90 THR A N 1
ATOM 707 C CA . THR A 1 90 ? -18.270 12.144 -13.998 1.00 56.19 90 THR A CA 1
ATOM 708 C C . THR A 1 90 ? -18.320 11.434 -12.648 1.00 56.19 90 THR A C 1
ATOM 710 O O . THR A 1 90 ? -17.299 11.216 -12.006 1.00 56.19 90 THR A O 1
ATOM 713 N N . ASP A 1 91 ? -19.539 11.074 -12.236 1.00 57.25 91 ASP A N 1
ATOM 714 C CA . ASP A 1 91 ? -19.878 10.081 -11.209 1.00 57.25 91 ASP A CA 1
ATOM 715 C C . ASP A 1 91 ? -18.987 10.076 -9.958 1.00 57.25 91 ASP A C 1
ATOM 717 O O . ASP A 1 91 ? -18.306 9.100 -9.623 1.00 57.25 91 ASP A O 1
ATOM 721 N N . HIS A 1 92 ? -19.103 11.136 -9.158 1.00 63.56 92 HIS A N 1
ATOM 722 C CA . HIS A 1 92 ? -18.851 11.037 -7.722 1.00 63.56 92 HIS A CA 1
ATOM 723 C C . HIS A 1 92 ? -19.968 10.234 -7.051 1.00 63.56 92 HIS A C 1
ATOM 725 O O . HIS A 1 92 ? -20.622 10.727 -6.134 1.00 63.56 92 HIS A O 1
ATOM 731 N N . GLU A 1 93 ? -20.198 8.994 -7.493 1.00 77.69 93 GLU A N 1
ATOM 732 C CA . GLU A 1 93 ? -21.050 8.088 -6.742 1.00 77.69 93 GLU A CA 1
ATOM 733 C C . GLU A 1 93 ? -20.457 8.015 -5.335 1.00 77.69 93 GLU A C 1
ATOM 735 O O . GLU A 1 93 ? -19.275 7.688 -5.134 1.00 77.69 93 GLU A O 1
ATOM 740 N N . GLU A 1 94 ? -21.234 8.500 -4.370 1.00 86.81 94 GLU A N 1
ATOM 741 C CA . GLU A 1 94 ? -20.816 8.561 -2.986 1.00 86.81 94 GLU A CA 1
ATOM 742 C C . GLU A 1 94 ? -20.694 7.119 -2.508 1.00 86.81 94 GLU A C 1
ATOM 744 O O . GLU A 1 94 ? -21.688 6.433 -2.269 1.00 86.81 94 GLU A O 1
ATOM 749 N N . ILE A 1 95 ? -19.458 6.633 -2.422 1.00 90.81 95 ILE A N 1
ATOM 750 C CA . ILE A 1 95 ? -19.199 5.277 -1.962 1.00 90.81 95 ILE A CA 1
ATOM 751 C C . ILE A 1 95 ? -19.562 5.225 -0.483 1.00 90.81 95 ILE A C 1
ATOM 753 O O . ILE A 1 95 ? -18.880 5.812 0.363 1.00 90.81 95 ILE A O 1
ATOM 757 N N . LYS A 1 96 ? -20.640 4.507 -0.182 1.00 89.44 96 LYS A N 1
ATOM 758 C CA . LYS A 1 96 ? -21.111 4.294 1.184 1.00 89.44 96 LYS A CA 1
ATOM 759 C C . LYS A 1 96 ? -20.358 3.132 1.823 1.00 89.44 96 LYS A C 1
ATOM 761 O O . LYS A 1 96 ? -20.068 2.134 1.167 1.00 89.44 96 LYS A O 1
ATOM 766 N N . GLY A 1 97 ? -20.024 3.303 3.103 1.00 85.94 97 GLY A N 1
ATOM 767 C CA . GLY A 1 97 ? -19.368 2.287 3.917 1.00 85.94 97 GLY A CA 1
ATOM 768 C C . GLY A 1 97 ? -20.240 1.043 4.158 1.00 85.94 97 GLY A C 1
ATOM 769 O O . GLY A 1 97 ? -21.381 0.971 3.697 1.00 85.94 97 GLY A O 1
ATOM 770 N N . PRO A 1 98 ? -19.725 0.062 4.914 1.00 94.06 98 PRO A N 1
ATOM 771 C CA . PRO A 1 98 ? -18.670 0.235 5.913 1.00 94.06 98 PRO A CA 1
ATOM 772 C C . PRO A 1 98 ? -17.247 0.175 5.343 1.00 94.06 98 PRO A C 1
ATOM 774 O O . PRO A 1 98 ? -16.938 -0.639 4.483 1.00 94.06 98 PRO A O 1
ATOM 777 N N . PHE A 1 99 ? -16.348 0.994 5.892 1.00 97.50 99 PHE A N 1
ATOM 778 C CA . PHE A 1 99 ? -14.907 0.906 5.650 1.00 97.50 99 PHE A CA 1
ATOM 779 C C . PHE A 1 99 ? -14.185 0.449 6.915 1.00 97.50 99 PHE A C 1
ATOM 781 O O . PHE A 1 99 ? -14.577 0.783 8.034 1.00 97.50 99 PHE A O 1
ATOM 788 N N . ALA A 1 100 ? -13.070 -0.260 6.763 1.00 98.31 100 ALA A N 1
ATOM 789 C CA . ALA A 1 100 ? -12.173 -0.550 7.873 1.00 98.31 100 ALA A CA 1
ATOM 790 C C . ALA A 1 100 ? -10.777 0.003 7.581 1.00 98.31 100 ALA A C 1
ATOM 792 O O . ALA A 1 100 ? -10.107 -0.400 6.631 1.00 98.31 100 ALA A O 1
ATOM 793 N N . ALA A 1 101 ? -10.325 0.933 8.418 1.00 98.19 101 ALA A N 1
ATOM 794 C CA . ALA A 1 101 ? -9.017 1.557 8.286 1.00 98.19 101 ALA A CA 1
ATOM 795 C C . ALA A 1 101 ? -8.010 0.889 9.229 1.00 98.19 101 ALA A C 1
ATOM 797 O O . ALA A 1 101 ? -8.289 0.695 10.414 1.00 98.19 101 ALA A O 1
ATOM 798 N N . ILE A 1 102 ? -6.831 0.545 8.711 1.00 98.38 102 ILE A N 1
ATOM 799 C CA . ILE A 1 102 ? -5.769 -0.183 9.411 1.00 98.38 102 ILE A CA 1
ATOM 800 C C . ILE A 1 102 ? -4.492 0.656 9.360 1.00 98.38 102 ILE A C 1
ATOM 802 O O . ILE A 1 102 ? -3.951 0.915 8.289 1.00 98.38 102 ILE A O 1
ATOM 806 N N . GLN A 1 103 ? -3.971 1.048 10.521 1.00 97.88 103 GLN A N 1
ATOM 807 C CA . GLN A 1 103 ? -2.654 1.686 10.627 1.00 97.88 103 GLN A CA 1
ATOM 808 C C . GLN A 1 103 ? -1.533 0.667 10.858 1.00 97.88 103 GLN A C 1
ATOM 810 O O . GLN A 1 103 ? -0.395 0.887 10.443 1.00 97.88 103 GLN A O 1
ATOM 815 N N . ILE A 1 104 ? -1.846 -0.429 11.556 1.00 97.81 104 ILE A N 1
ATOM 816 C CA . ILE A 1 104 ? -0.902 -1.506 11.859 1.00 97.81 104 ILE A CA 1
ATOM 817 C C . ILE A 1 104 ? -1.607 -2.845 11.676 1.00 97.81 104 ILE A C 1
ATOM 819 O O . ILE A 1 104 ? -2.469 -3.209 12.480 1.00 97.81 104 ILE A O 1
ATOM 823 N N . GLY A 1 105 ? -1.207 -3.588 10.650 1.00 97.44 105 GLY A N 1
ATOM 824 C CA . GLY A 1 105 ? -1.618 -4.967 10.414 1.00 97.44 105 GLY A CA 1
ATOM 825 C C . GLY A 1 105 ? -0.462 -5.961 10.401 1.00 97.44 105 GLY A C 1
ATOM 826 O O . GLY A 1 105 ? 0.684 -5.642 10.733 1.00 97.44 105 GLY A O 1
ATOM 827 N N . ALA A 1 106 ? -0.795 -7.201 10.059 1.00 96.31 106 ALA A N 1
ATOM 828 C CA . ALA A 1 106 ? 0.150 -8.261 9.758 1.00 96.31 106 ALA A CA 1
ATOM 829 C C . ALA A 1 106 ? 1.024 -7.852 8.567 1.00 96.31 106 ALA A C 1
ATOM 831 O O . ALA A 1 106 ? 0.582 -7.111 7.691 1.00 96.31 106 ALA A O 1
ATOM 832 N N . ASP A 1 107 ? 2.286 -8.286 8.573 1.00 94.75 107 ASP A N 1
ATOM 833 C CA . ASP A 1 107 ? 3.255 -7.980 7.510 1.00 94.75 107 ASP A CA 1
ATOM 834 C C . ASP A 1 107 ? 3.383 -6.466 7.210 1.00 94.75 107 ASP A C 1
ATOM 836 O O . ASP A 1 107 ? 3.710 -6.047 6.102 1.00 94.75 107 ASP A O 1
ATOM 840 N N . CYS A 1 108 ? 3.151 -5.641 8.243 1.00 96.06 108 CYS A N 1
ATOM 841 C CA . CYS A 1 108 ? 3.132 -4.179 8.188 1.00 96.06 108 CYS A CA 1
ATOM 842 C C . CYS A 1 108 ? 2.027 -3.572 7.307 1.00 96.06 108 CYS A C 1
ATOM 844 O O . CYS A 1 108 ? 2.175 -2.424 6.888 1.00 96.06 108 CYS A O 1
ATOM 846 N N . PHE A 1 109 ? 0.929 -4.291 7.056 1.00 97.50 109 PHE A N 1
ATOM 847 C CA . PHE A 1 109 ? -0.204 -3.752 6.308 1.00 97.50 109 PHE A CA 1
ATOM 848 C C . PHE A 1 109 ? -0.702 -2.433 6.921 1.00 97.50 109 PHE A C 1
ATOM 850 O O . PHE A 1 109 ? -0.944 -2.343 8.130 1.00 97.50 109 PHE A O 1
ATOM 857 N N . ARG A 1 110 ? -0.862 -1.417 6.074 1.00 97.62 110 ARG A N 1
ATOM 858 C CA . ARG A 1 110 ? -1.442 -0.111 6.397 1.00 97.62 110 ARG A CA 1
ATOM 859 C C . ARG A 1 110 ? -2.317 0.321 5.231 1.00 97.62 110 ARG A C 1
ATOM 861 O O . ARG A 1 110 ? -1.805 0.492 4.131 1.00 97.62 110 ARG A O 1
ATOM 868 N N . GLY A 1 111 ? -3.608 0.514 5.440 1.00 97.94 111 GLY A N 1
ATOM 869 C CA . GLY A 1 111 ? -4.526 0.773 4.337 1.00 97.94 111 GLY A CA 1
ATOM 870 C C . GLY A 1 111 ? -5.978 0.834 4.772 1.00 97.94 111 GLY A C 1
ATOM 871 O O . GLY A 1 111 ? -6.293 0.729 5.958 1.00 97.94 111 GLY A O 1
ATOM 872 N N . VAL A 1 112 ? -6.857 0.978 3.789 1.00 98.19 112 VAL A N 1
ATOM 873 C CA . VAL A 1 112 ? -8.309 0.872 3.958 1.00 98.19 112 VAL A CA 1
ATOM 874 C C . VAL A 1 112 ? -8.779 -0.373 3.218 1.00 98.19 112 VAL A C 1
ATOM 876 O O . VAL A 1 112 ? -8.315 -0.639 2.109 1.00 98.19 112 VAL A O 1
ATOM 879 N N . VAL A 1 113 ? -9.674 -1.129 3.848 1.00 97.81 113 VAL A N 1
ATOM 880 C CA . VAL A 1 113 ? -10.318 -2.320 3.284 1.00 97.81 113 VAL A CA 1
ATOM 881 C C . VAL A 1 113 ? -11.838 -2.207 3.375 1.00 97.81 113 VAL A C 1
ATOM 883 O O . VAL A 1 113 ? -12.354 -1.400 4.154 1.00 97.81 113 VAL A O 1
ATOM 886 N N . MET A 1 114 ? -12.544 -2.996 2.560 1.00 96.69 114 MET A N 1
ATOM 887 C CA . MET A 1 114 ? -13.990 -2.841 2.338 1.00 96.69 114 MET A CA 1
ATOM 888 C C . MET A 1 114 ? -14.854 -3.611 3.346 1.00 96.69 114 MET A C 1
ATOM 890 O O . MET A 1 114 ? -16.064 -3.431 3.381 1.00 96.69 114 MET A O 1
ATOM 894 N N . SER A 1 115 ? -14.257 -4.474 4.174 1.00 96.62 115 SER A N 1
ATOM 895 C CA . SER A 1 115 ? -14.986 -5.225 5.202 1.00 96.62 115 SER A CA 1
ATOM 896 C C . SER A 1 115 ? -14.225 -5.297 6.523 1.00 96.62 115 SER A C 1
ATOM 898 O O . SER A 1 115 ? -12.990 -5.249 6.585 1.00 96.62 115 SER A O 1
ATOM 900 N N . TRP A 1 116 ? -14.972 -5.427 7.618 1.00 97.44 116 TRP A N 1
ATOM 901 C CA . TRP A 1 116 ? -14.384 -5.589 8.945 1.00 97.44 116 TRP A CA 1
ATOM 902 C C . TRP A 1 116 ? -13.749 -6.974 9.125 1.00 97.44 116 TRP A C 1
ATOM 904 O O . TRP A 1 116 ? -12.739 -7.122 9.820 1.00 97.44 116 TRP A O 1
ATOM 914 N N . GLU A 1 117 ? -14.306 -7.980 8.459 1.00 97.75 117 GLU A N 1
ATOM 915 C CA . GLU A 1 117 ? -13.820 -9.353 8.398 1.00 97.75 117 GLU A CA 1
ATOM 916 C C . GLU A 1 117 ? -12.419 -9.394 7.784 1.00 97.75 117 GLU A C 1
ATOM 918 O O . GLU A 1 117 ? -11.491 -9.928 8.397 1.00 97.75 117 GLU A O 1
ATOM 923 N N . GLU A 1 118 ? -12.229 -8.730 6.643 1.00 97.25 118 GLU A N 1
ATOM 924 C CA . GLU A 1 118 ? -10.924 -8.595 5.998 1.00 97.25 118 GLU A CA 1
ATOM 925 C C . GLU A 1 118 ? -9.925 -7.866 6.902 1.00 97.25 118 GLU A C 1
ATOM 927 O O . GLU A 1 118 ? -8.787 -8.313 7.079 1.00 97.25 118 GLU A O 1
ATOM 932 N N . ALA A 1 119 ? -10.358 -6.798 7.578 1.00 98.19 119 ALA A N 1
ATOM 933 C CA . ALA A 1 119 ? -9.513 -6.116 8.551 1.00 98.19 119 ALA A CA 1
ATOM 934 C C . ALA A 1 119 ? -9.142 -7.010 9.740 1.00 98.19 119 ALA A C 1
ATOM 936 O O . ALA A 1 119 ? -8.055 -6.876 10.308 1.00 98.19 119 ALA A O 1
ATOM 937 N N . ARG A 1 120 ? -10.016 -7.933 10.155 1.00 98.19 120 ARG A N 1
ATOM 938 C CA . ARG A 1 120 ? -9.718 -8.951 11.173 1.00 98.19 120 ARG A CA 1
ATOM 939 C C . ARG A 1 120 ? -8.639 -9.912 10.713 1.00 98.19 120 ARG A C 1
ATOM 941 O O . ARG A 1 120 ? -7.715 -10.154 11.485 1.00 98.19 120 ARG A O 1
ATOM 948 N N . GLU A 1 121 ? -8.693 -10.375 9.477 1.00 97.81 121 GLU A N 1
ATOM 949 C CA . GLU A 1 121 ? -7.678 -11.278 8.938 1.00 97.81 121 GLU A CA 1
ATOM 950 C C . GLU A 1 121 ? -6.330 -10.593 8.718 1.00 97.81 121 GLU A C 1
ATOM 952 O O . GLU A 1 121 ? -5.297 -11.103 9.154 1.00 97.81 121 GLU A O 1
ATOM 957 N N . LEU A 1 122 ? -6.332 -9.388 8.147 1.00 97.38 122 LEU A N 1
ATOM 958 C CA . LEU A 1 122 ? -5.123 -8.590 7.923 1.00 97.38 122 LEU A CA 1
ATOM 959 C C . LEU A 1 122 ? -4.470 -8.087 9.212 1.00 97.38 122 LEU A C 1
ATOM 961 O O . LEU A 1 122 ? -3.371 -7.544 9.171 1.00 97.38 122 LEU A O 1
ATOM 965 N N . THR A 1 123 ? -5.107 -8.257 10.367 1.00 98.12 123 THR A N 1
ATOM 966 C CA . THR A 1 123 ? -4.520 -7.936 11.678 1.00 98.12 123 THR A CA 1
ATOM 967 C C . THR A 1 123 ? -4.317 -9.160 12.566 1.00 98.12 123 THR A C 1
ATOM 969 O O . THR A 1 123 ? -3.759 -9.034 13.658 1.00 98.12 123 THR A O 1
ATOM 972 N N . ALA A 1 124 ? -4.714 -10.349 12.106 1.00 97.31 124 ALA A N 1
ATOM 973 C CA . ALA A 1 124 ? -4.603 -11.578 12.873 1.00 97.31 124 ALA A CA 1
ATOM 974 C C . ALA A 1 124 ? -3.135 -11.880 13.224 1.00 97.31 124 ALA A C 1
ATOM 976 O O . ALA A 1 124 ? -2.240 -11.823 12.379 1.00 97.31 124 ALA A O 1
ATOM 977 N N . GLY A 1 125 ? -2.878 -12.185 14.500 1.00 96.38 125 GLY A N 1
ATOM 978 C CA . GLY A 1 125 ? -1.535 -12.479 15.016 1.00 96.38 125 GLY A CA 1
ATOM 979 C C . GLY A 1 125 ? -0.616 -11.262 15.191 1.00 96.38 125 GLY A C 1
ATOM 980 O O . GLY A 1 125 ? 0.532 -11.425 15.602 1.00 96.38 125 GLY A O 1
ATOM 981 N N . CYS A 1 126 ? -1.085 -10.041 14.916 1.00 96.00 126 CYS A N 1
ATOM 982 C CA . CYS A 1 126 ? -0.319 -8.823 15.161 1.00 96.00 126 CYS A CA 1
ATOM 983 C C . CYS A 1 126 ? -0.614 -8.271 16.567 1.00 96.00 126 CYS A C 1
ATOM 985 O O . CYS A 1 126 ? -1.621 -7.605 16.787 1.00 96.00 126 CYS A O 1
ATOM 987 N N . ASN A 1 127 ? 0.302 -8.485 17.520 1.00 94.19 127 ASN A N 1
ATOM 988 C CA . ASN A 1 127 ? 0.153 -8.072 18.931 1.00 94.19 127 ASN A CA 1
ATOM 989 C C . ASN A 1 127 ? -0.110 -6.571 19.149 1.00 94.19 127 ASN A C 1
ATOM 991 O O . ASN A 1 127 ? -0.490 -6.155 20.239 1.00 94.19 127 ASN A O 1
ATOM 995 N N . ARG A 1 128 ? 0.177 -5.735 18.150 1.00 95.25 128 ARG A N 1
ATOM 996 C CA . ARG A 1 128 ? 0.025 -4.276 18.211 1.00 95.25 128 ARG A CA 1
ATOM 997 C C . ARG A 1 128 ? -0.828 -3.763 17.058 1.00 95.25 128 ARG A C 1
ATOM 999 O O . ARG A 1 128 ? -0.596 -2.653 16.585 1.00 95.25 128 ARG A O 1
ATOM 1006 N N . SER A 1 129 ? -1.761 -4.586 16.581 1.00 97.25 129 SER A N 1
ATOM 1007 C CA . SER A 1 129 ? -2.659 -4.182 15.510 1.00 97.25 129 SER A CA 1
ATOM 1008 C C . SER A 1 129 ? -3.452 -2.945 15.905 1.00 97.25 129 SER A C 1
ATOM 1010 O O . SER A 1 129 ? -3.927 -2.855 17.038 1.00 97.25 129 SER A O 1
ATOM 1012 N N . PHE A 1 130 ? -3.646 -2.027 14.965 1.00 97.81 130 PHE A N 1
ATOM 1013 C CA . PHE A 1 130 ? -4.445 -0.833 15.193 1.00 97.81 130 PHE A CA 1
ATOM 1014 C C . PHE A 1 130 ? -5.325 -0.567 13.977 1.00 97.81 130 PHE A C 1
ATOM 1016 O O . PHE A 1 130 ? -4.827 -0.298 12.882 1.00 97.81 130 PHE A O 1
ATOM 1023 N N . LYS A 1 131 ? -6.636 -0.713 14.183 1.00 97.94 131 LYS A N 1
ATOM 1024 C CA . LYS A 1 131 ? -7.675 -0.605 13.158 1.00 97.94 131 LYS A CA 1
ATOM 1025 C C . LYS A 1 131 ? -8.967 -0.040 13.747 1.00 97.94 131 LYS A C 1
ATOM 1027 O O . LYS A 1 131 ? -9.217 -0.222 14.942 1.00 97.94 131 LYS A O 1
ATOM 1032 N N . ARG A 1 132 ? -9.791 0.606 12.923 1.00 98.12 132 ARG A N 1
ATOM 1033 C CA . ARG A 1 132 ? -11.114 1.129 13.301 1.00 98.12 132 ARG A CA 1
ATOM 1034 C C . ARG A 1 132 ? -12.112 0.962 12.147 1.00 98.12 132 ARG A C 1
ATOM 1036 O O . ARG A 1 132 ? -11.708 1.172 11.002 1.00 98.12 132 ARG A O 1
ATOM 1043 N N . PRO A 1 133 ? -13.378 0.602 12.428 1.00 98.06 133 PRO A N 1
ATOM 1044 C CA . PRO A 1 133 ? -14.448 0.764 11.452 1.00 98.06 133 PRO A CA 1
ATOM 1045 C C . PRO A 1 133 ? -14.718 2.259 11.254 1.00 98.06 133 PRO A C 1
ATOM 1047 O O . PRO A 1 133 ? -14.528 3.044 12.189 1.00 98.06 133 PRO A O 1
ATOM 1050 N N . LYS A 1 134 ? -15.107 2.639 10.040 1.00 97.31 134 LYS A N 1
ATOM 1051 C CA . LYS A 1 134 ? -15.377 4.008 9.609 1.00 97.31 134 LYS A CA 1
ATOM 1052 C C . LYS A 1 134 ? -16.563 4.025 8.654 1.00 97.31 134 LYS A C 1
ATOM 1054 O O . LYS A 1 134 ? -16.642 3.186 7.760 1.00 97.31 134 LYS A O 1
ATOM 1059 N N . ASP A 1 135 ? -17.449 4.995 8.840 1.00 94.62 135 ASP A N 1
ATOM 1060 C CA . ASP A 1 135 ? -18.686 5.092 8.059 1.00 94.62 135 ASP A CA 1
ATOM 1061 C C . ASP A 1 135 ? -18.447 5.775 6.709 1.00 94.62 135 ASP A C 1
ATOM 1063 O O . ASP A 1 135 ? -19.065 5.423 5.705 1.00 94.62 135 ASP A O 1
ATOM 1067 N N . THR A 1 136 ? -17.494 6.713 6.670 1.00 95.50 136 THR A N 1
ATOM 1068 C CA . THR A 1 136 ? -17.140 7.467 5.465 1.00 95.50 136 THR A CA 1
ATOM 1069 C C . THR A 1 136 ? -15.732 7.140 4.975 1.00 95.50 136 THR A C 1
ATOM 1071 O O . THR A 1 136 ? -14.808 6.872 5.753 1.00 95.50 136 THR A O 1
ATOM 1074 N N . LEU A 1 137 ? -15.550 7.218 3.654 1.00 95.44 137 LEU A N 1
ATOM 1075 C CA . LEU A 1 137 ? -14.256 7.014 3.005 1.00 95.44 137 LEU A CA 1
ATOM 1076 C C . LEU A 1 137 ? -13.221 8.034 3.494 1.00 95.44 137 LEU A C 1
ATOM 1078 O O . LEU A 1 137 ? -12.074 7.685 3.776 1.00 95.44 137 LEU A O 1
ATOM 1082 N N . LYS A 1 138 ? -13.647 9.291 3.650 1.00 94.81 138 LYS A N 1
ATOM 1083 C CA . LYS A 1 138 ? -12.808 10.386 4.142 1.00 94.81 138 LYS A CA 1
ATOM 1084 C C . LYS A 1 138 ? -12.217 10.067 5.515 1.00 94.81 138 LYS A C 1
ATOM 1086 O O . LYS A 1 138 ? -10.999 10.107 5.672 1.00 94.81 138 LYS A O 1
ATOM 1091 N N . GLU A 1 139 ? -13.043 9.659 6.478 1.00 96.38 139 GLU A N 1
ATOM 1092 C CA . GLU A 1 139 ? -12.555 9.300 7.812 1.00 96.38 139 GLU A CA 1
ATOM 1093 C C . GLU A 1 139 ? -11.628 8.081 7.805 1.00 96.38 139 GLU A C 1
ATOM 1095 O O . GLU A 1 139 ? -10.686 8.007 8.600 1.00 96.38 139 GLU A O 1
ATOM 1100 N N . ALA A 1 140 ? -11.891 7.105 6.932 1.00 97.25 140 ALA A N 1
ATOM 1101 C CA . ALA A 1 140 ? -11.032 5.938 6.776 1.00 97.25 140 ALA A CA 1
ATOM 1102 C C . ALA A 1 140 ? -9.640 6.328 6.261 1.00 97.25 140 ALA A C 1
ATOM 1104 O O . ALA A 1 140 ? -8.628 5.863 6.797 1.00 97.25 140 ALA A O 1
ATOM 1105 N N . MET A 1 141 ? -9.579 7.221 5.269 1.00 96.44 141 MET A N 1
ATOM 1106 C CA . MET A 1 141 ? -8.325 7.751 4.735 1.00 96.44 141 MET A CA 1
ATOM 1107 C C . MET A 1 141 ? -7.572 8.588 5.769 1.00 96.44 141 MET A C 1
ATOM 1109 O O . MET A 1 141 ? -6.388 8.336 5.996 1.00 96.44 141 MET A O 1
ATOM 1113 N N . GLU A 1 142 ? -8.245 9.526 6.438 1.00 95.81 142 GLU A N 1
ATOM 1114 C CA . GLU A 1 142 ? -7.650 10.356 7.494 1.00 95.81 142 GLU A CA 1
ATOM 1115 C C . GLU A 1 142 ? -7.073 9.489 8.618 1.00 95.81 142 GLU A C 1
ATOM 1117 O O . GLU A 1 142 ? -5.915 9.659 9.009 1.00 95.81 142 GLU A O 1
ATOM 1122 N N . PHE A 1 143 ? -7.830 8.487 9.081 1.00 96.94 143 PHE A N 1
ATOM 1123 C CA . PHE A 1 143 ? -7.349 7.541 10.082 1.00 96.94 143 PHE A CA 1
ATOM 1124 C C . PHE A 1 143 ? -6.138 6.753 9.577 1.00 96.94 143 PHE A C 1
ATOM 1126 O O . PHE A 1 143 ? -5.145 6.629 10.288 1.00 96.94 143 PHE A O 1
ATOM 1133 N N . CYS A 1 144 ? -6.174 6.226 8.353 1.00 95.75 144 CYS A N 1
ATOM 1134 C CA . CYS A 1 144 ? -5.063 5.462 7.790 1.00 95.75 144 CYS A CA 1
ATOM 1135 C C . CYS A 1 144 ? -3.786 6.311 7.654 1.00 95.75 144 CYS A C 1
ATOM 1137 O O . CYS A 1 144 ? -2.687 5.836 7.961 1.00 95.75 144 CYS A O 1
ATOM 1139 N N . LEU A 1 145 ? -3.913 7.565 7.217 1.00 93.31 145 LEU A N 1
ATOM 1140 C CA . LEU A 1 145 ? -2.791 8.462 6.929 1.00 93.31 145 LEU A CA 1
ATOM 1141 C C . LEU A 1 145 ? -2.242 9.184 8.165 1.00 93.31 145 LEU A C 1
ATOM 1143 O O . LEU A 1 145 ? -1.077 9.590 8.139 1.00 93.31 145 LEU A O 1
ATOM 1147 N N . ALA A 1 146 ? -3.009 9.268 9.257 1.00 94.06 146 ALA A N 1
ATOM 1148 C CA . ALA A 1 146 ? -2.566 9.909 10.490 1.00 94.06 146 ALA A CA 1
ATOM 1149 C C . ALA A 1 146 ? -1.208 9.354 10.991 1.00 94.06 146 ALA A C 1
ATOM 1151 O O . ALA A 1 146 ? -0.949 8.145 10.896 1.00 94.06 146 ALA A O 1
ATOM 1152 N N . PRO A 1 147 ? -0.311 10.210 11.521 1.00 92.69 147 PRO A N 1
ATOM 1153 C CA . PRO A 1 147 ? 0.983 9.774 12.032 1.00 92.69 147 PRO A CA 1
ATOM 1154 C C . PRO A 1 147 ? 0.836 8.757 13.165 1.00 92.69 147 PRO A C 1
ATOM 1156 O O . PRO A 1 147 ? 0.127 8.988 14.141 1.00 92.69 147 PRO A O 1
ATOM 1159 N N . HIS A 1 148 ? 1.563 7.644 13.071 1.00 93.19 148 HIS A N 1
ATOM 1160 C CA . HIS A 1 148 ? 1.613 6.649 14.134 1.00 93.19 148 HIS A CA 1
ATOM 1161 C C . HIS A 1 148 ? 3.032 6.090 14.259 1.00 93.19 148 HIS A C 1
ATOM 1163 O O . HIS A 1 148 ? 3.564 5.493 13.326 1.00 93.19 148 HIS A O 1
ATOM 1169 N N . SER A 1 149 ? 3.651 6.244 15.434 1.00 89.94 149 SER A N 1
ATOM 1170 C CA . SER A 1 149 ? 5.089 5.991 15.661 1.00 89.94 149 SER A CA 1
ATOM 1171 C C . SER A 1 149 ? 5.561 4.562 15.367 1.00 89.94 149 SER A C 1
ATOM 1173 O O . SER A 1 149 ? 6.749 4.321 15.172 1.00 89.94 149 SER A O 1
ATOM 1175 N N . ARG A 1 150 ? 4.634 3.601 15.359 1.00 92.88 150 ARG A N 1
ATOM 1176 C CA . ARG A 1 150 ? 4.899 2.180 15.081 1.00 92.88 150 ARG A CA 1
ATOM 1177 C C . ARG A 1 150 ? 4.435 1.713 13.701 1.00 92.88 150 ARG A C 1
ATOM 1179 O O . ARG A 1 150 ? 4.682 0.560 13.363 1.00 92.88 150 ARG A O 1
ATOM 1186 N N . ALA A 1 151 ? 3.720 2.551 12.953 1.00 94.00 151 ALA A N 1
ATOM 1187 C CA . ALA A 1 151 ? 3.217 2.169 11.642 1.00 94.00 151 ALA A CA 1
ATOM 1188 C C . ALA A 1 151 ? 4.349 2.177 10.610 1.00 94.00 151 ALA A C 1
ATOM 1190 O O . ALA A 1 151 ? 5.280 2.978 10.693 1.00 94.00 151 ALA A O 1
ATOM 1191 N N . CYS A 1 152 ? 4.260 1.288 9.621 1.00 93.12 152 CYS A N 1
ATOM 1192 C CA . CYS A 1 152 ? 5.137 1.363 8.462 1.00 93.12 152 CYS A CA 1
ATOM 1193 C C . CYS A 1 152 ? 4.695 2.535 7.576 1.00 93.12 152 CYS A C 1
ATOM 1195 O O . CYS A 1 152 ? 3.511 2.704 7.279 1.00 93.12 152 CYS A O 1
ATOM 1197 N N . THR A 1 153 ? 5.650 3.375 7.190 1.00 9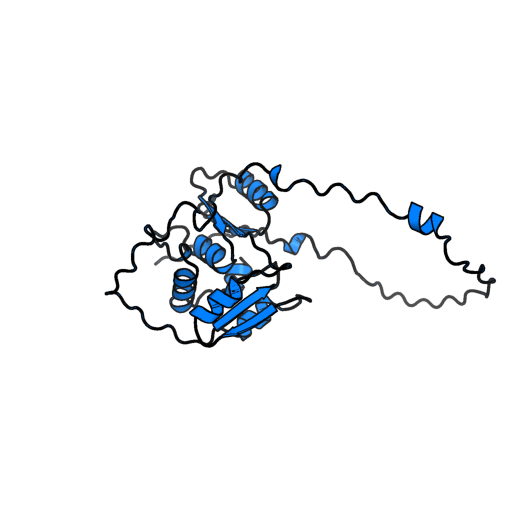3.12 153 THR A N 1
ATOM 1198 C CA . THR A 1 153 ? 5.414 4.599 6.411 1.00 93.12 153 THR A CA 1
ATOM 1199 C C . THR A 1 153 ? 5.911 4.493 4.976 1.00 93.12 153 THR A C 1
ATOM 1201 O O . THR A 1 153 ? 5.742 5.440 4.212 1.00 93.12 153 THR A O 1
ATOM 1204 N N . HIS A 1 154 ? 6.559 3.385 4.610 1.00 94.75 154 HIS A N 1
ATOM 1205 C CA . HIS A 1 154 ? 7.229 3.232 3.325 1.00 94.75 154 HIS A CA 1
ATOM 1206 C C . HIS A 1 154 ? 6.971 1.846 2.743 1.00 94.75 154 HIS A C 1
ATOM 1208 O O . HIS A 1 154 ? 7.409 0.833 3.287 1.00 94.75 154 HIS A O 1
ATOM 1214 N N . PHE A 1 155 ? 6.291 1.828 1.604 1.00 95.88 155 PHE A N 1
ATOM 1215 C CA . PHE A 1 155 ? 5.967 0.629 0.846 1.00 95.88 155 PHE A CA 1
ATOM 1216 C C . PHE A 1 155 ? 6.555 0.776 -0.548 1.00 95.88 155 PHE A C 1
ATOM 1218 O O . PHE A 1 155 ? 6.195 1.679 -1.289 1.00 95.88 155 PHE A O 1
ATOM 1225 N N . PHE A 1 156 ? 7.490 -0.089 -0.897 1.00 96.00 156 PHE A N 1
ATOM 1226 C CA . PHE A 1 156 ? 8.196 -0.079 -2.166 1.00 96.00 156 PHE A CA 1
ATOM 1227 C C . PHE A 1 156 ? 7.576 -1.123 -3.079 1.00 96.00 156 PHE A C 1
ATOM 1229 O O . PHE A 1 156 ? 7.628 -2.307 -2.758 1.00 96.00 156 PHE A O 1
ATOM 1236 N N . ALA A 1 157 ? 7.021 -0.707 -4.205 1.00 96.50 157 ALA A N 1
ATOM 1237 C CA . ALA A 1 157 ? 6.398 -1.596 -5.171 1.00 96.50 157 ALA A CA 1
ATOM 1238 C C . ALA A 1 157 ? 7.117 -1.540 -6.517 1.00 96.50 157 ALA A C 1
ATOM 1240 O O . ALA A 1 157 ? 7.754 -0.539 -6.858 1.00 96.50 157 ALA A O 1
ATOM 1241 N N . PHE A 1 158 ? 7.006 -2.620 -7.281 1.00 96.25 158 PHE A N 1
ATOM 1242 C CA . PHE A 1 158 ? 7.442 -2.673 -8.666 1.00 96.25 158 PHE A CA 1
ATOM 1243 C C . PHE A 1 158 ? 6.421 -3.403 -9.540 1.00 96.25 158 PHE A C 1
ATOM 1245 O O . PHE A 1 158 ? 5.726 -4.315 -9.087 1.00 96.25 158 PHE A O 1
ATOM 1252 N N . ARG A 1 159 ? 6.384 -3.025 -10.816 1.00 96.31 159 ARG A N 1
ATOM 1253 C CA . ARG A 1 159 ? 5.618 -3.697 -11.870 1.00 96.31 159 ARG A CA 1
ATOM 1254 C C . ARG A 1 159 ? 6.442 -3.790 -13.155 1.00 96.31 159 ARG A C 1
ATOM 1256 O O . ARG A 1 159 ? 7.525 -3.211 -13.232 1.00 96.31 159 ARG A O 1
ATOM 1263 N N . TYR A 1 160 ? 5.952 -4.549 -14.135 1.00 94.88 160 TYR A N 1
ATOM 1264 C CA . TYR A 1 160 ? 6.647 -4.814 -15.407 1.00 94.88 160 TYR A CA 1
ATOM 1265 C C . TYR A 1 160 ? 7.984 -5.556 -15.259 1.00 94.88 160 TYR A C 1
ATOM 1267 O O . TYR A 1 160 ? 8.953 -5.306 -15.980 1.00 94.88 160 TYR A O 1
ATOM 1275 N N . GLY A 1 161 ? 8.058 -6.491 -14.313 1.00 93.56 161 GLY A N 1
ATOM 1276 C CA . GLY A 1 161 ? 9.168 -7.429 -14.221 1.00 93.56 161 GLY A CA 1
ATOM 1277 C C . GLY A 1 161 ? 9.152 -8.496 -15.322 1.00 93.56 161 GLY A C 1
ATOM 1278 O O . GLY A 1 161 ? 8.156 -8.680 -16.022 1.00 93.56 161 GLY A O 1
ATOM 1279 N N . CYS A 1 162 ? 10.260 -9.231 -15.466 1.00 91.62 162 CYS A N 1
ATOM 1280 C CA . CYS A 1 162 ? 10.350 -10.372 -16.379 1.00 91.62 162 CYS A CA 1
ATOM 1281 C C . CYS A 1 162 ? 9.238 -11.392 -16.086 1.00 91.62 162 CYS A C 1
ATOM 1283 O O . CYS A 1 162 ? 8.953 -11.686 -14.924 1.00 91.62 162 CYS A O 1
ATOM 1285 N N . GLY A 1 163 ? 8.580 -11.883 -17.140 1.00 89.38 163 GLY A N 1
ATOM 1286 C CA . GLY A 1 163 ? 7.445 -12.802 -17.019 1.00 89.38 163 GLY A CA 1
ATOM 1287 C C . GLY A 1 163 ? 6.219 -12.202 -16.319 1.00 89.38 163 GLY A C 1
ATOM 1288 O O . GLY A 1 163 ? 5.462 -12.943 -15.704 1.00 89.38 163 GLY A O 1
ATOM 1289 N N . GLY A 1 164 ? 6.047 -10.875 -16.340 1.00 90.50 164 GLY A N 1
ATOM 1290 C CA . GLY A 1 164 ? 4.933 -10.206 -15.658 1.00 90.50 164 GLY A CA 1
ATOM 1291 C C . GLY A 1 164 ? 5.111 -10.094 -14.141 1.00 90.50 164 GLY A C 1
ATOM 1292 O O . GLY A 1 164 ? 4.150 -9.799 -13.431 1.00 90.50 164 GLY A O 1
ATOM 1293 N N . ALA A 1 165 ? 6.325 -10.321 -13.625 1.00 92.75 165 ALA A N 1
ATOM 1294 C CA . ALA A 1 165 ? 6.597 -10.227 -12.197 1.00 92.75 165 ALA A CA 1
ATOM 1295 C C . ALA A 1 165 ? 6.268 -8.826 -11.650 1.00 92.75 165 ALA A C 1
ATOM 1297 O O . ALA A 1 165 ? 6.657 -7.795 -12.205 1.00 92.75 165 ALA A O 1
ATOM 1298 N N . ARG A 1 166 ? 5.575 -8.808 -10.516 1.00 95.31 166 ARG A N 1
ATOM 1299 C CA . ARG A 1 166 ? 5.117 -7.615 -9.803 1.00 95.31 166 ARG A CA 1
ATOM 1300 C C . ARG A 1 166 ? 5.077 -7.912 -8.311 1.00 95.31 166 ARG A C 1
ATOM 1302 O O . ARG A 1 166 ? 4.990 -9.077 -7.930 1.00 95.31 166 ARG A O 1
ATOM 1309 N N . GLY A 1 167 ? 5.155 -6.886 -7.477 1.00 95.25 167 GLY A N 1
ATOM 1310 C CA . GLY A 1 167 ? 5.062 -7.064 -6.033 1.00 95.25 167 GLY A CA 1
ATOM 1311 C C . GLY A 1 167 ? 5.526 -5.849 -5.250 1.00 95.25 167 GLY A C 1
ATOM 1312 O O . GLY A 1 167 ? 6.013 -4.865 -5.809 1.00 95.25 167 GLY A O 1
ATOM 1313 N N . PHE A 1 168 ? 5.405 -5.933 -3.928 1.00 96.50 168 PHE A N 1
ATOM 1314 C CA . PHE A 1 168 ? 5.821 -4.867 -3.028 1.00 96.50 168 PHE A CA 1
ATOM 1315 C C . PHE A 1 168 ? 6.573 -5.398 -1.805 1.00 96.50 168 PHE A C 1
ATOM 1317 O O . PHE A 1 168 ? 6.609 -6.590 -1.513 1.00 96.50 168 PHE A O 1
ATOM 1324 N N . THR A 1 169 ? 7.235 -4.494 -1.096 1.00 95.94 169 THR A N 1
ATOM 1325 C CA . THR A 1 169 ? 7.984 -4.776 0.123 1.00 95.94 169 THR A CA 1
ATOM 1326 C C . THR A 1 169 ? 8.047 -3.533 0.998 1.00 95.94 169 THR A C 1
ATOM 1328 O O . THR A 1 169 ? 7.927 -2.408 0.526 1.00 95.94 169 THR A O 1
ATOM 1331 N N . THR A 1 170 ? 8.277 -3.710 2.290 1.00 95.44 170 THR A N 1
ATOM 1332 C CA . THR A 1 170 ? 8.386 -2.612 3.264 1.00 95.44 170 THR A CA 1
ATOM 1333 C C . THR A 1 170 ? 9.824 -2.124 3.433 1.00 95.44 170 THR A C 1
ATOM 1335 O O . THR A 1 170 ? 10.085 -1.172 4.165 1.00 95.44 170 THR A O 1
ATOM 1338 N N . THR A 1 171 ? 10.793 -2.768 2.767 1.00 92.88 171 THR A N 1
ATOM 1339 C CA . THR A 1 171 ? 12.210 -2.409 2.888 1.00 92.88 171 THR A CA 1
ATOM 1340 C C . THR A 1 171 ? 12.871 -2.209 1.529 1.00 92.88 171 THR A C 1
ATOM 1342 O O . THR A 1 171 ? 12.852 -3.081 0.659 1.00 92.88 171 THR A O 1
ATOM 1345 N N . GLN A 1 172 ? 13.564 -1.081 1.374 1.00 91.69 172 GLN A N 1
ATOM 1346 C CA . GLN A 1 172 ? 14.304 -0.748 0.154 1.00 91.69 172 GLN A CA 1
ATOM 1347 C C . GLN A 1 172 ? 15.349 -1.818 -0.209 1.00 91.69 172 GLN A C 1
ATOM 1349 O O . GLN A 1 172 ? 15.565 -2.120 -1.381 1.00 91.69 172 GLN A O 1
ATOM 1354 N N . LYS A 1 173 ? 15.981 -2.437 0.798 1.00 91.44 173 LYS A N 1
ATOM 1355 C CA . LYS A 1 173 ? 16.974 -3.504 0.604 1.00 91.44 173 LYS A CA 1
ATOM 1356 C C . LYS A 1 173 ? 16.381 -4.729 -0.096 1.00 91.44 173 LYS A C 1
ATOM 1358 O O . LYS A 1 173 ? 17.055 -5.322 -0.938 1.00 91.44 173 LYS A O 1
ATOM 1363 N N . LEU A 1 174 ? 15.157 -5.125 0.264 1.00 91.81 174 LEU A N 1
ATOM 1364 C CA . LEU A 1 174 ? 14.478 -6.237 -0.397 1.00 91.81 174 LEU A CA 1
ATOM 1365 C C . LEU A 1 174 ? 14.081 -5.851 -1.820 1.00 91.81 174 LEU A C 1
ATOM 1367 O O . LEU A 1 174 ? 14.358 -6.631 -2.724 1.00 91.81 174 LEU A O 1
ATOM 1371 N N . LEU A 1 175 ? 13.570 -4.631 -2.037 1.00 92.88 175 LEU A N 1
ATOM 1372 C CA . LEU A 1 175 ? 13.240 -4.151 -3.382 1.00 92.88 175 LEU A CA 1
ATOM 1373 C C . LEU A 1 175 ? 14.469 -4.223 -4.293 1.00 92.88 175 LEU A C 1
ATOM 1375 O O . LEU A 1 175 ? 14.404 -4.811 -5.366 1.00 92.88 175 LEU A O 1
ATOM 1379 N N . HIS A 1 176 ? 15.602 -3.674 -3.849 1.00 91.00 176 HIS A N 1
ATOM 1380 C CA . HIS A 1 176 ? 16.840 -3.678 -4.627 1.00 91.00 176 HIS A CA 1
ATOM 1381 C C . HIS A 1 176 ? 17.270 -5.102 -5.011 1.00 91.00 176 HIS A C 1
ATOM 1383 O O . HIS A 1 176 ? 17.572 -5.369 -6.172 1.00 91.00 176 HIS A O 1
ATOM 1389 N N . ARG A 1 177 ? 17.232 -6.043 -4.059 1.00 90.81 177 ARG A N 1
ATOM 1390 C CA . ARG A 1 177 ? 17.558 -7.455 -4.318 1.00 90.81 177 ARG A CA 1
ATOM 1391 C C . ARG A 1 177 ? 16.604 -8.107 -5.318 1.00 90.81 177 ARG A C 1
ATOM 1393 O O . ARG A 1 177 ? 17.067 -8.891 -6.142 1.00 90.81 177 ARG A O 1
ATOM 1400 N N . SER A 1 178 ? 15.310 -7.802 -5.246 1.00 90.19 178 SER A N 1
ATOM 1401 C CA . SER A 1 178 ? 14.313 -8.310 -6.192 1.00 90.19 178 SER A CA 1
ATOM 1402 C C . SER A 1 178 ? 14.549 -7.744 -7.591 1.00 90.19 178 SER A C 1
ATOM 1404 O O . SER A 1 178 ? 14.703 -8.502 -8.542 1.00 90.19 178 SER A O 1
ATOM 1406 N N . VAL A 1 179 ? 14.676 -6.421 -7.710 1.00 89.19 179 VAL A N 1
ATOM 1407 C CA . VAL A 1 179 ? 14.854 -5.708 -8.986 1.00 89.19 179 VAL A CA 1
ATOM 1408 C C . VAL A 1 179 ? 16.098 -6.188 -9.739 1.00 89.19 179 VAL A C 1
ATOM 1410 O O . VAL A 1 179 ? 16.013 -6.460 -10.934 1.00 89.19 179 VAL A O 1
ATOM 1413 N N . VAL A 1 180 ? 17.233 -6.367 -9.050 1.00 88.88 180 VAL A N 1
ATOM 1414 C CA . VAL A 1 180 ? 18.481 -6.858 -9.670 1.00 88.88 180 VAL A CA 1
ATOM 1415 C C . VAL A 1 180 ? 18.308 -8.250 -10.293 1.00 88.88 180 VAL A C 1
ATOM 1417 O O . VAL A 1 180 ? 18.938 -8.561 -11.302 1.00 88.88 180 VAL A O 1
ATOM 1420 N N . ARG A 1 181 ? 17.436 -9.093 -9.729 1.00 88.75 181 ARG A N 1
ATOM 1421 C CA . ARG A 1 181 ? 17.170 -10.446 -10.246 1.00 88.75 181 ARG A CA 1
ATOM 1422 C C . ARG A 1 181 ? 16.207 -10.457 -11.429 1.00 88.75 181 ARG A C 1
ATOM 1424 O O . ARG A 1 181 ? 16.310 -11.335 -12.275 1.00 88.75 181 ARG A O 1
ATOM 1431 N N . ILE A 1 182 ? 15.288 -9.496 -11.483 1.00 88.06 182 ILE A N 1
ATOM 1432 C CA . ILE A 1 182 ? 14.168 -9.477 -12.430 1.00 88.06 182 ILE A CA 1
ATOM 1433 C C . ILE A 1 182 ? 14.600 -9.095 -13.859 1.00 88.06 182 ILE A C 1
ATOM 1435 O O . ILE A 1 182 ? 13.861 -9.391 -14.788 1.00 88.06 182 ILE A O 1
ATOM 1439 N N . LYS A 1 183 ? 15.792 -8.505 -14.066 1.00 85.31 183 LYS A N 1
ATOM 1440 C CA . LYS A 1 183 ? 16.395 -8.208 -15.391 1.00 85.31 183 LYS A CA 1
ATOM 1441 C C . LYS A 1 183 ? 15.397 -7.687 -16.452 1.00 85.31 183 LYS A C 1
ATOM 1443 O O . LYS A 1 183 ? 15.430 -8.122 -17.598 1.00 85.31 183 LYS A O 1
ATOM 1448 N N . SER A 1 184 ? 14.506 -6.766 -16.076 1.00 91.44 184 SER A N 1
ATOM 1449 C CA . SER A 1 184 ? 13.551 -6.139 -17.002 1.00 91.44 184 SER A CA 1
ATOM 1450 C C . SER A 1 184 ? 13.957 -4.689 -17.289 1.00 91.44 184 SER A C 1
ATOM 1452 O O . SER A 1 184 ? 14.178 -3.945 -16.329 1.00 91.44 184 SER A O 1
ATOM 1454 N N . PRO A 1 185 ? 14.038 -4.2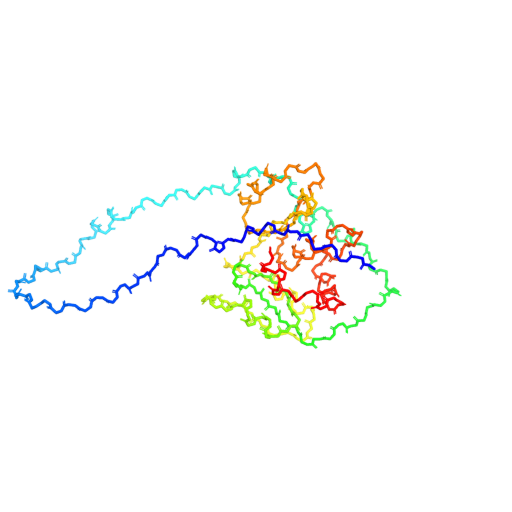62 -18.565 1.00 90.75 185 PRO A N 1
ATOM 1455 C CA . PRO A 1 185 ? 14.354 -2.877 -18.916 1.00 90.75 185 PRO A CA 1
ATOM 1456 C C . PRO A 1 185 ? 13.197 -1.907 -18.632 1.00 90.75 185 PRO A C 1
ATOM 1458 O O . PRO A 1 185 ? 13.434 -0.714 -18.484 1.00 90.75 185 PRO A O 1
ATOM 1461 N N . TYR A 1 186 ? 11.964 -2.410 -18.506 1.00 93.62 186 TYR A N 1
ATOM 1462 C CA . TYR A 1 186 ? 10.753 -1.599 -18.323 1.00 93.62 186 TYR A CA 1
ATOM 1463 C C . TYR A 1 186 ? 10.248 -1.581 -16.877 1.00 93.62 186 TYR A C 1
ATOM 1465 O O . TYR A 1 186 ? 9.115 -1.181 -16.626 1.00 93.62 186 TYR A O 1
ATOM 1473 N N . ILE A 1 187 ? 11.056 -2.050 -15.918 1.00 94.62 187 ILE A N 1
ATOM 1474 C CA . ILE A 1 187 ? 10.616 -2.168 -14.528 1.00 94.62 187 ILE A CA 1
ATOM 1475 C C . ILE A 1 187 ? 10.292 -0.795 -13.934 1.00 94.62 187 ILE A C 1
ATOM 1477 O O . ILE A 1 187 ? 11.168 0.045 -13.710 1.00 94.62 187 ILE A O 1
ATOM 1481 N N . GLU A 1 188 ? 9.021 -0.589 -13.618 1.00 95.19 188 GLU A N 1
ATOM 1482 C CA . GLU A 1 188 ? 8.569 0.616 -12.941 1.00 95.19 188 GLU A CA 1
ATOM 1483 C C . GLU A 1 188 ? 8.600 0.378 -11.435 1.00 95.19 188 GLU A C 1
ATOM 1485 O O . GLU A 1 188 ? 8.152 -0.664 -10.956 1.00 95.19 188 GLU A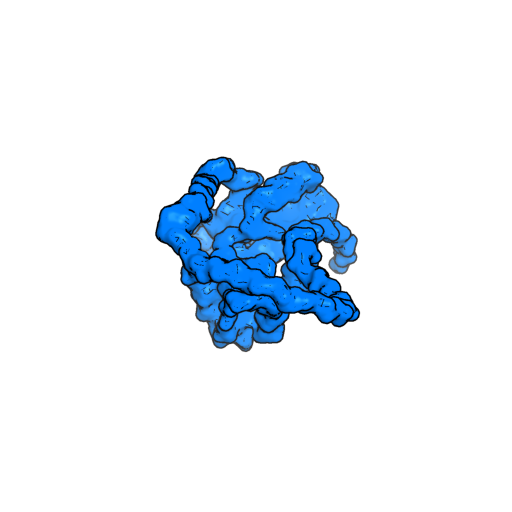 O 1
ATOM 1490 N N . LYS A 1 189 ? 9.147 1.334 -10.680 1.00 95.38 189 LYS A N 1
ATOM 1491 C CA . LYS A 1 189 ? 9.308 1.237 -9.226 1.00 95.38 189 LYS A CA 1
ATOM 1492 C C . LYS A 1 189 ? 8.735 2.486 -8.572 1.00 95.38 189 LYS A C 1
ATOM 1494 O O . LYS A 1 189 ? 9.101 3.602 -8.945 1.00 95.38 189 LYS A O 1
ATOM 1499 N N . LYS A 1 190 ? 7.906 2.304 -7.551 1.00 95.62 190 LYS A N 1
ATOM 1500 C CA . LYS A 1 190 ? 7.286 3.398 -6.794 1.00 95.62 190 LYS A CA 1
ATOM 1501 C C . LYS A 1 190 ? 7.410 3.156 -5.293 1.00 95.62 190 LYS A C 1
ATOM 1503 O O . LYS A 1 190 ? 7.529 2.015 -4.844 1.00 95.62 190 LYS A O 1
ATOM 1508 N N . GLN A 1 191 ? 7.397 4.233 -4.520 1.00 95.69 191 GLN A N 1
ATOM 1509 C CA . GLN A 1 191 ? 7.322 4.203 -3.064 1.00 95.69 191 GLN A CA 1
ATOM 1510 C C . GLN A 1 191 ? 6.042 4.903 -2.610 1.00 95.69 191 GLN A C 1
ATOM 1512 O O . GLN A 1 191 ? 5.829 6.059 -2.944 1.00 95.69 191 GLN A O 1
ATOM 1517 N N . PHE A 1 192 ? 5.243 4.224 -1.798 1.00 95.56 192 PHE A N 1
ATOM 1518 C CA . PHE A 1 192 ? 3.970 4.694 -1.261 1.00 95.56 192 PHE A CA 1
ATOM 1519 C C . PHE A 1 192 ? 4.030 4.835 0.262 1.00 95.56 192 PHE A C 1
ATOM 1521 O O . PHE A 1 192 ? 4.884 4.240 0.930 1.00 95.56 192 PHE A O 1
ATOM 1528 N N . ASN A 1 193 ? 3.089 5.595 0.822 1.00 95.44 193 ASN A N 1
ATOM 1529 C CA . ASN A 1 193 ? 2.918 5.762 2.269 1.00 95.44 193 ASN A CA 1
ATOM 1530 C C . ASN A 1 193 ? 1.882 4.798 2.889 1.00 95.44 193 ASN A C 1
ATOM 1532 O O . ASN A 1 193 ? 1.727 4.765 4.112 1.00 95.44 193 ASN A O 1
ATOM 1536 N N . ASN A 1 194 ? 1.207 3.998 2.060 1.00 97.00 194 ASN A N 1
ATOM 1537 C CA . ASN A 1 194 ? 0.258 2.960 2.453 1.00 97.00 194 ASN A CA 1
ATOM 1538 C C . ASN A 1 194 ? 0.370 1.737 1.521 1.00 97.00 194 ASN A C 1
ATOM 1540 O O . ASN A 1 194 ? 0.893 1.818 0.410 1.00 97.00 194 ASN A O 1
ATOM 1544 N N . THR A 1 195 ? -0.109 0.594 2.002 1.00 97.69 195 THR A N 1
ATOM 1545 C CA . THR A 1 195 ? -0.131 -0.685 1.290 1.00 97.69 195 THR A CA 1
ATOM 1546 C C . THR A 1 195 ? -1.196 -0.716 0.198 1.00 97.69 195 THR A C 1
ATOM 1548 O O . THR A 1 195 ? -0.930 -1.270 -0.861 1.00 97.69 195 THR A O 1
ATOM 1551 N N . THR A 1 196 ? -2.367 -0.103 0.408 1.00 97.88 196 THR A N 1
ATOM 1552 C CA . THR A 1 196 ? -3.477 -0.121 -0.564 1.00 97.88 196 THR A CA 1
ATOM 1553 C C . THR A 1 196 ? -3.034 0.385 -1.942 1.00 97.88 196 THR A C 1
ATOM 1555 O O . THR A 1 196 ? -3.175 -0.336 -2.924 1.00 97.88 196 THR A O 1
ATOM 1558 N N . GLN A 1 197 ? -2.400 1.559 -2.029 1.00 97.62 197 GLN A N 1
ATOM 1559 C CA . GLN A 1 197 ? -1.886 2.087 -3.301 1.00 97.62 197 GLN A CA 1
ATOM 1560 C C . GLN A 1 197 ? -0.800 1.192 -3.912 1.00 97.62 197 GLN A C 1
ATOM 1562 O O . GLN A 1 197 ? -0.782 0.990 -5.122 1.00 97.62 197 GLN A O 1
ATOM 1567 N N . ALA A 1 198 ? 0.083 0.617 -3.087 1.00 97.56 198 ALA A N 1
ATOM 1568 C CA . ALA A 1 198 ? 1.119 -0.302 -3.560 1.00 97.56 198 ALA A CA 1
ATOM 1569 C C . ALA A 1 198 ? 0.524 -1.572 -4.195 1.00 97.56 198 ALA A C 1
ATOM 1571 O O . ALA A 1 198 ? 1.044 -2.054 -5.203 1.00 97.56 198 ALA A O 1
ATOM 1572 N N . LEU A 1 199 ? -0.569 -2.092 -3.628 1.00 97.50 199 LEU A N 1
ATOM 1573 C CA . LEU A 1 199 ? -1.304 -3.235 -4.166 1.00 97.50 199 LEU A CA 1
ATOM 1574 C C . LEU A 1 199 ? -1.972 -2.889 -5.496 1.00 97.50 199 LEU A C 1
ATOM 1576 O O . LEU A 1 199 ? -1.771 -3.621 -6.462 1.00 97.50 199 LEU A O 1
ATOM 1580 N N . ILE A 1 200 ? -2.688 -1.761 -5.577 1.00 97.81 200 ILE A N 1
ATOM 1581 C CA . ILE A 1 200 ? -3.345 -1.333 -6.824 1.00 97.81 200 ILE A CA 1
ATOM 1582 C C . ILE A 1 200 ? -2.319 -1.049 -7.920 1.00 97.81 200 ILE A C 1
ATOM 1584 O O . ILE A 1 200 ? -2.508 -1.465 -9.059 1.00 97.81 200 ILE A O 1
ATOM 1588 N N . PHE A 1 201 ? -1.184 -0.439 -7.573 1.00 97.44 201 PHE A N 1
ATOM 1589 C CA . PHE A 1 201 ? -0.081 -0.222 -8.506 1.00 97.44 201 PHE A CA 1
ATOM 1590 C C . PHE A 1 201 ? 0.401 -1.533 -9.138 1.00 97.44 201 PHE A C 1
ATOM 1592 O O . PHE A 1 201 ? 0.653 -1.591 -10.342 1.00 97.44 201 PHE A O 1
ATOM 1599 N N . CYS A 1 202 ? 0.508 -2.597 -8.337 1.00 97.19 202 CYS A N 1
ATOM 1600 C CA . CYS A 1 202 ? 0.857 -3.916 -8.847 1.00 97.19 202 CYS A CA 1
ATOM 1601 C C . CYS A 1 202 ? -0.291 -4.507 -9.677 1.00 97.19 202 CYS A C 1
ATOM 1603 O O . CYS A 1 202 ? -0.057 -4.982 -10.785 1.00 97.19 202 CYS A O 1
ATOM 1605 N N . GLU A 1 203 ? -1.523 -4.488 -9.175 1.00 96.75 203 GLU A N 1
ATOM 1606 C CA . GLU A 1 203 ? -2.664 -5.130 -9.837 1.00 96.75 203 GLU A CA 1
ATOM 1607 C C . GLU A 1 203 ? -2.958 -4.529 -11.220 1.00 96.75 203 GLU A C 1
ATOM 1609 O O . GLU A 1 203 ? -3.134 -5.277 -12.176 1.00 96.75 203 GLU A O 1
ATOM 1614 N N . GLN A 1 204 ? -2.844 -3.206 -11.365 1.00 96.50 204 GLN A N 1
ATOM 1615 C CA . GLN A 1 204 ? -3.005 -2.484 -12.636 1.00 96.50 204 GLN A CA 1
ATOM 1616 C C . GLN A 1 204 ? -1.781 -2.586 -13.573 1.00 96.50 204 GLN A C 1
ATOM 1618 O O . GLN A 1 204 ? -1.680 -1.865 -14.567 1.00 96.50 204 GLN A O 1
ATOM 1623 N N . ALA A 1 205 ? -0.814 -3.464 -13.288 1.00 95.44 205 ALA A N 1
ATOM 1624 C CA . ALA A 1 205 ? 0.295 -3.726 -14.204 1.00 95.44 205 ALA A CA 1
ATOM 1625 C C . ALA A 1 205 ? -0.213 -4.285 -15.543 1.00 95.44 205 ALA A C 1
ATOM 1627 O O . ALA A 1 205 ? -0.829 -5.346 -15.583 1.00 95.44 205 ALA A O 1
ATOM 1628 N N . GLY A 1 206 ? 0.114 -3.600 -16.638 1.00 92.25 206 GLY A N 1
ATOM 1629 C CA . GLY A 1 206 ? -0.296 -3.980 -17.996 1.00 92.25 206 GLY A CA 1
ATOM 1630 C C . GLY A 1 206 ? -1.576 -3.292 -18.455 1.00 92.25 206 GLY A C 1
ATOM 1631 O O . GLY A 1 206 ? -2.097 -3.645 -19.508 1.00 92.25 206 GLY A O 1
ATOM 1632 N N . THR A 1 207 ? -2.065 -2.332 -17.671 1.00 94.81 207 THR A N 1
ATOM 1633 C CA . THR A 1 207 ? -3.216 -1.485 -17.989 1.00 94.81 207 THR A CA 1
ATOM 1634 C C . THR A 1 207 ? -2.779 -0.022 -18.050 1.00 94.81 207 THR A C 1
ATOM 1636 O O . THR A 1 207 ? -1.762 0.346 -17.452 1.00 94.81 207 THR A O 1
ATOM 1639 N N . ASP A 1 208 ? -3.573 0.806 -18.726 1.00 93.69 208 ASP A N 1
ATOM 1640 C CA . ASP A 1 208 ? -3.398 2.264 -18.753 1.00 93.69 208 ASP A CA 1
ATOM 1641 C C . ASP A 1 208 ? -4.027 2.950 -17.524 1.00 93.69 208 ASP A C 1
ATOM 1643 O O . ASP A 1 208 ? -3.989 4.176 -17.387 1.00 93.69 208 ASP A O 1
ATOM 1647 N N . ASP A 1 209 ? -4.586 2.163 -16.600 1.00 94.44 209 ASP A N 1
ATOM 1648 C CA . ASP A 1 209 ? -5.255 2.682 -15.421 1.00 94.44 209 ASP A CA 1
ATOM 1649 C C . ASP A 1 209 ? -4.263 3.261 -14.400 1.00 94.44 209 ASP A C 1
ATOM 1651 O O . ASP A 1 209 ? -3.125 2.813 -14.197 1.00 94.44 209 ASP A O 1
ATOM 1655 N N . THR A 1 210 ? -4.738 4.299 -13.717 1.00 95.31 210 THR A N 1
ATOM 1656 C CA . THR A 1 210 ? -3.951 5.127 -12.797 1.00 95.31 210 THR A CA 1
ATOM 1657 C C . THR A 1 210 ? -4.639 5.305 -11.448 1.00 95.31 210 THR A C 1
ATOM 1659 O O . THR A 1 210 ? -4.395 6.277 -10.734 1.00 95.31 210 THR A O 1
ATOM 1662 N N . ASP A 1 211 ? -5.496 4.365 -11.045 1.00 95.50 211 ASP A N 1
ATOM 1663 C CA . ASP A 1 211 ? -6.229 4.481 -9.779 1.00 95.50 211 ASP A CA 1
ATOM 1664 C C . ASP A 1 211 ? -5.311 4.411 -8.553 1.00 95.50 211 ASP A C 1
ATOM 1666 O O . ASP A 1 211 ? -5.638 4.927 -7.485 1.00 95.50 211 ASP A O 1
ATOM 1670 N N . TRP A 1 212 ? -4.106 3.866 -8.712 1.00 95.69 212 TRP A N 1
ATOM 1671 C CA . TRP A 1 212 ? -3.055 3.914 -7.697 1.00 95.69 212 TRP A CA 1
ATOM 1672 C C . TRP A 1 212 ? -2.513 5.331 -7.415 1.00 95.69 212 TRP A C 1
ATOM 1674 O O . TRP A 1 212 ? -1.849 5.526 -6.394 1.00 95.69 212 TRP A O 1
ATOM 1684 N N . HIS A 1 213 ? -2.796 6.335 -8.261 1.00 93.69 213 HIS A N 1
ATOM 1685 C CA . HIS A 1 213 ? -2.307 7.710 -8.085 1.00 93.69 213 HIS A CA 1
ATOM 1686 C C . HIS A 1 213 ? -2.794 8.360 -6.784 1.00 93.69 213 HIS A C 1
ATOM 1688 O O . HIS A 1 213 ? -2.048 9.106 -6.153 1.00 93.69 213 HIS A O 1
ATOM 1694 N N . THR A 1 214 ? -4.011 8.074 -6.331 1.00 93.50 214 THR A N 1
ATOM 1695 C CA . THR A 1 214 ? -4.501 8.584 -5.044 1.00 93.50 214 THR A CA 1
ATOM 1696 C C . THR A 1 214 ? -5.053 7.443 -4.208 1.00 93.50 214 THR A C 1
ATOM 1698 O O . THR A 1 214 ? -5.541 6.444 -4.738 1.00 93.50 214 THR A O 1
ATOM 1701 N N . LEU A 1 215 ? -4.969 7.576 -2.881 1.00 94.94 215 LEU A N 1
ATOM 1702 C CA . LEU A 1 215 ? -5.543 6.580 -1.978 1.00 94.94 215 LEU A CA 1
ATOM 1703 C C . LEU A 1 215 ? -7.055 6.452 -2.201 1.00 94.94 215 LEU A C 1
ATOM 1705 O O . LEU A 1 215 ? -7.566 5.337 -2.229 1.00 94.94 215 LEU A O 1
ATOM 1709 N N . GLU A 1 216 ? -7.746 7.572 -2.429 1.00 95.00 216 GLU A N 1
ATOM 1710 C CA . GLU A 1 216 ? -9.175 7.568 -2.735 1.00 95.00 216 GLU A CA 1
ATOM 1711 C C . GLU A 1 216 ? -9.470 6.726 -3.977 1.00 95.00 216 GLU A C 1
ATOM 1713 O O . GLU A 1 216 ? -10.239 5.772 -3.889 1.00 95.00 216 GLU A O 1
ATOM 1718 N N . ARG A 1 217 ? -8.814 7.009 -5.114 1.00 94.81 217 ARG A N 1
ATOM 1719 C CA . ARG A 1 217 ? -9.033 6.265 -6.364 1.00 94.81 217 ARG A CA 1
ATOM 1720 C C . ARG A 1 217 ? -8.705 4.783 -6.218 1.00 94.81 217 ARG A C 1
ATOM 1722 O O . ARG A 1 217 ? -9.447 3.953 -6.735 1.00 94.81 217 ARG A O 1
ATOM 1729 N N . SER A 1 218 ? -7.670 4.443 -5.452 1.00 96.62 218 SER A N 1
ATOM 1730 C CA . SER A 1 218 ? -7.320 3.050 -5.157 1.00 96.62 218 SER A CA 1
ATOM 1731 C C . SER A 1 218 ? -8.435 2.333 -4.402 1.00 96.62 218 SER A C 1
ATOM 1733 O O . SER A 1 218 ? -8.751 1.186 -4.697 1.00 96.62 218 SER A O 1
ATOM 1735 N N . ILE A 1 219 ? -9.071 3.016 -3.450 1.00 96.19 219 ILE A N 1
ATOM 1736 C CA . ILE A 1 219 ? -10.214 2.474 -2.714 1.00 96.19 219 ILE A CA 1
ATOM 1737 C C . ILE A 1 219 ? -11.433 2.354 -3.635 1.00 96.19 219 ILE A C 1
ATOM 1739 O O . ILE A 1 219 ? -12.068 1.302 -3.655 1.00 96.19 219 ILE A O 1
ATOM 1743 N N . ARG A 1 220 ? -11.715 3.364 -4.471 1.00 95.25 220 ARG A N 1
ATOM 1744 C CA . ARG A 1 220 ? -12.785 3.277 -5.484 1.00 95.25 220 ARG A CA 1
ATOM 1745 C C . ARG A 1 220 ? -12.566 2.113 -6.451 1.00 95.25 220 ARG A C 1
ATOM 1747 O O . ARG A 1 220 ? -13.522 1.496 -6.907 1.00 95.25 220 ARG A O 1
ATOM 1754 N N . TYR A 1 221 ? -11.314 1.826 -6.802 1.00 95.62 221 TYR A N 1
ATOM 1755 C CA . TYR A 1 221 ? -10.963 0.674 -7.626 1.00 95.62 221 TYR A CA 1
ATOM 1756 C C . TYR A 1 221 ? -11.303 -0.648 -6.927 1.00 95.62 221 TYR A C 1
ATOM 1758 O O . TYR A 1 221 ? -11.935 -1.491 -7.555 1.00 95.62 221 TYR A O 1
ATOM 1766 N N . LEU A 1 222 ? -10.966 -0.803 -5.639 1.00 96.00 222 LEU A N 1
ATOM 1767 C CA . LEU A 1 222 ? -11.307 -2.003 -4.856 1.00 96.00 222 LEU A CA 1
ATOM 1768 C C . LEU A 1 222 ? -12.818 -2.223 -4.728 1.00 96.00 222 LEU A C 1
ATOM 1770 O O . LEU A 1 222 ? -13.276 -3.357 -4.771 1.00 96.00 222 LEU A O 1
ATOM 1774 N N . VAL A 1 223 ? -13.602 -1.151 -4.599 1.00 95.06 223 VAL A N 1
ATOM 1775 C CA . VAL A 1 223 ? -15.071 -1.251 -4.550 1.00 95.06 223 VAL A CA 1
ATOM 1776 C C . VAL A 1 223 ? -15.638 -1.741 -5.882 1.00 95.06 223 VAL A C 1
ATOM 1778 O O . VAL A 1 223 ? -16.520 -2.594 -5.898 1.00 95.06 223 VAL A O 1
ATOM 1781 N N . ARG A 1 224 ? -15.114 -1.227 -7.002 1.00 94.81 224 ARG A N 1
ATOM 1782 C CA . ARG A 1 224 ? -15.530 -1.629 -8.357 1.00 94.81 224 ARG A CA 1
ATOM 1783 C C . ARG A 1 224 ? -15.037 -3.028 -8.743 1.00 94.81 224 ARG A C 1
ATOM 1785 O O . ARG A 1 224 ? -15.652 -3.671 -9.586 1.00 94.81 224 ARG A O 1
ATOM 1792 N N . ASN A 1 225 ? -13.944 -3.490 -8.136 1.00 95.69 225 ASN A N 1
ATOM 1793 C CA . ASN A 1 225 ? -13.287 -4.762 -8.431 1.00 95.69 225 ASN A CA 1
ATOM 1794 C C . ASN A 1 225 ? -13.055 -5.550 -7.127 1.00 95.69 225 ASN A C 1
ATOM 1796 O O . ASN A 1 225 ? -11.917 -5.637 -6.663 1.00 95.69 225 ASN A O 1
ATOM 1800 N N . PRO A 1 226 ? -14.114 -6.109 -6.511 1.00 94.31 226 PRO A N 1
ATOM 1801 C CA . PRO A 1 226 ? -14.004 -6.806 -5.227 1.00 94.31 226 PRO A CA 1
ATOM 1802 C C . PRO A 1 226 ? -13.266 -8.156 -5.307 1.00 94.31 226 PRO A C 1
ATOM 1804 O O . PRO A 1 226 ? -12.938 -8.730 -4.269 1.00 94.31 226 PRO A O 1
ATOM 1807 N N . ASP A 1 227 ? -13.018 -8.667 -6.516 1.00 94.62 227 ASP A N 1
ATOM 1808 C CA . ASP A 1 227 ? -12.293 -9.911 -6.781 1.00 94.62 227 ASP A CA 1
ATOM 1809 C C . ASP A 1 227 ? -10.996 -9.602 -7.561 1.00 94.62 227 ASP A C 1
ATOM 1811 O O . ASP A 1 227 ? -11.073 -9.058 -8.669 1.00 94.62 227 ASP A O 1
ATOM 1815 N N . PRO A 1 228 ? -9.798 -9.905 -7.021 1.00 92.06 228 PRO A N 1
ATOM 1816 C CA . PRO A 1 228 ? -9.548 -10.601 -5.757 1.00 92.06 228 PRO A CA 1
ATOM 1817 C C . PRO A 1 228 ? -9.704 -9.700 -4.521 1.00 92.06 228 PRO A C 1
ATOM 1819 O O . PRO A 1 228 ? -9.426 -8.500 -4.594 1.00 92.06 228 PRO A O 1
ATOM 1822 N N . PRO A 1 229 ? -10.027 -10.273 -3.346 1.00 93.69 229 PRO A N 1
ATOM 1823 C CA . PRO A 1 229 ? -10.027 -9.520 -2.097 1.00 93.69 229 PRO A CA 1
ATOM 1824 C C . PRO A 1 229 ? -8.613 -9.013 -1.765 1.00 93.69 229 PRO A C 1
ATOM 1826 O O . PRO A 1 229 ? -7.605 -9.660 -2.075 1.00 93.69 229 PRO A O 1
ATOM 1829 N N . THR A 1 230 ? -8.517 -7.881 -1.061 1.00 95.19 230 THR A N 1
ATOM 1830 C CA . THR A 1 230 ? -7.235 -7.251 -0.675 1.00 95.19 230 THR A CA 1
ATOM 1831 C C . THR A 1 230 ? -6.330 -8.239 0.059 1.00 95.19 230 THR A C 1
ATOM 1833 O O . THR A 1 230 ? -5.117 -8.278 -0.152 1.00 95.19 230 THR A O 1
ATOM 1836 N N . LEU A 1 231 ? -6.917 -9.085 0.902 1.00 94.94 231 LEU A N 1
ATOM 1837 C CA . LEU A 1 231 ? -6.228 -10.158 1.603 1.00 94.94 231 LEU A CA 1
ATOM 1838 C C . LEU A 1 231 ? -5.476 -11.115 0.669 1.00 94.94 231 LEU A C 1
ATOM 1840 O O . LEU A 1 231 ? -4.355 -11.519 0.985 1.00 94.94 231 LEU A O 1
ATOM 1844 N N . GLU A 1 232 ? -6.072 -11.491 -0.460 1.00 94.94 232 GLU A N 1
ATOM 1845 C CA . GLU A 1 232 ? -5.404 -12.323 -1.458 1.00 94.94 232 GLU A CA 1
ATOM 1846 C C . GLU A 1 232 ? -4.301 -11.548 -2.166 1.00 94.94 232 GLU A C 1
ATOM 1848 O O . GLU A 1 232 ? -3.202 -12.075 -2.324 1.00 94.94 232 GLU A O 1
ATOM 1853 N N . MET A 1 233 ? -4.535 -10.276 -2.499 1.00 94.56 233 MET A N 1
ATOM 1854 C CA . MET A 1 233 ? -3.512 -9.413 -3.100 1.00 94.56 233 MET A CA 1
ATOM 1855 C C . MET A 1 233 ? -2.257 -9.290 -2.220 1.00 94.56 233 MET A C 1
ATOM 1857 O O . MET A 1 233 ? -1.148 -9.255 -2.741 1.00 94.56 233 MET A O 1
ATOM 1861 N N . VAL A 1 234 ? -2.416 -9.257 -0.891 1.00 94.19 234 VAL A N 1
ATOM 1862 C CA . VAL A 1 234 ? -1.303 -9.225 0.082 1.00 94.19 234 VAL A CA 1
ATOM 1863 C C . VAL A 1 234 ? -0.557 -10.562 0.164 1.00 94.19 234 VAL A C 1
ATOM 1865 O O . VAL A 1 234 ? 0.614 -10.590 0.544 1.00 94.19 234 VAL A O 1
ATOM 1868 N N . ARG A 1 235 ? -1.231 -11.676 -0.142 1.00 91.81 235 ARG A N 1
ATOM 1869 C CA . ARG A 1 235 ? -0.667 -13.033 -0.073 1.00 91.81 235 ARG A CA 1
ATOM 1870 C C . ARG A 1 235 ? 0.044 -13.461 -1.366 1.00 91.81 235 ARG A C 1
ATOM 1872 O O . ARG A 1 235 ? 0.796 -14.434 -1.291 1.00 91.81 235 ARG A O 1
ATOM 1879 N N . LYS A 1 236 ? -0.201 -12.774 -2.491 1.00 83.94 236 LYS A N 1
ATOM 1880 C CA . LYS A 1 236 ? 0.529 -12.918 -3.767 1.00 83.94 236 LYS A CA 1
ATOM 1881 C C . LYS A 1 236 ? 1.994 -12.487 -3.639 1.00 83.94 236 LYS A C 1
ATOM 1883 O O . LYS A 1 236 ? 2.791 -12.950 -4.478 1.00 83.94 236 LYS A O 1
#

Foldseek 3Di:
DDPDPQDEDDPQPVVPPPDDDPPDPDDDDDPDDDDDDDPPDPDDPVSVVVPPDPPDPDPDPPPPPPAVPAAEAPHPPPDPVPPPPPPPPPDPPFDWAFKKAWQQFPLLAQAIFGDVVLLCVRRPPPPPTDMDTDGHPVVSVCVRQD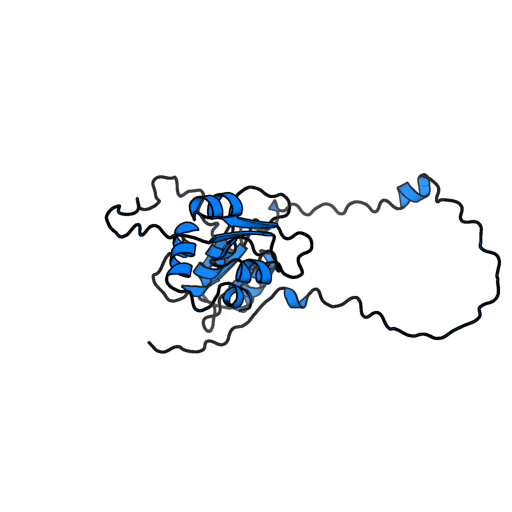DDPPHQQKKKWKFDFASGYIDIHSDRVVVSVVRVVRPGPPIHMYIGRGVLLRLLVSVCHPHPDDLSNDSSSSVVVCVVPVPPPVSVSSVD

Radius of gyration: 23.68 Å; chains: 1; bounding box: 51×59×70 Å

Sequence (236 aa):
MMSRLSSFAILSSRAYARLGAGRSLHTSDTVRGSMFEPSHFPPSPEELEARKKPKKPRRDPSHFPIIAGAQMWPDRQMSDSFWPTVDEGTDHEEIKGPFAAIQIGADCFRGVVMSWEEARELTAGCNRSFKRPKDTLKEAMEFCLAPHSRACTHFFAFRYGCGGARGFTTTQKLLHRSVVRIKSPYIEKKQFNNTTQALIFCEQAGTDDTDWHTLERSIRYLVRNPDPPTLEMVRK

Organism: Porphyridium purpureum (NCBI:txid35688)

Secondary structure (DSSP, 8-state):
-----PPP----GGGGS-SS--------------------PPPPHHHHHHT---------GGGS-S-SSPEESS-TT--TTSS----TTS--------EEEEEE-GGG--EEES-HHHHHHTTTT-TT-EEEEESSHHHHHHHHHS--TTS---EEEEES-GGG--EEES-HHHHHHHHHHH--TT-EEEEESSHHHHHHHHHTTTSS--GGGSHHHHHHHHHH--SS-HHHHHH-